Protein AF-A0A7V1HBX1-F1 (afdb_monomer_lite)

pLDDT: mean 78.56, std 17.35, range [40.66, 97.0]

Structure (mmCIF, N/CA/C/O backbone):
data_AF-A0A7V1HBX1-F1
#
_entry.id   AF-A0A7V1HBX1-F1
#
loop_
_atom_site.group_PDB
_atom_site.id
_atom_site.type_symbol
_atom_site.label_atom_id
_atom_site.label_alt_id
_atom_site.label_comp_id
_atom_site.label_asym_id
_atom_site.label_entity_id
_atom_site.label_seq_id
_atom_site.pdbx_PDB_ins_code
_atom_site.Cartn_x
_atom_site.Cartn_y
_atom_site.Cartn_z
_atom_site.occupancy
_atom_site.B_iso_or_equiv
_atom_site.auth_seq_id
_atom_site.auth_comp_id
_atom_site.auth_asym_id
_atom_site.auth_atom_id
_atom_site.pdbx_PDB_model_num
ATOM 1 N N . MET A 1 1 ? 36.255 31.667 6.616 1.00 40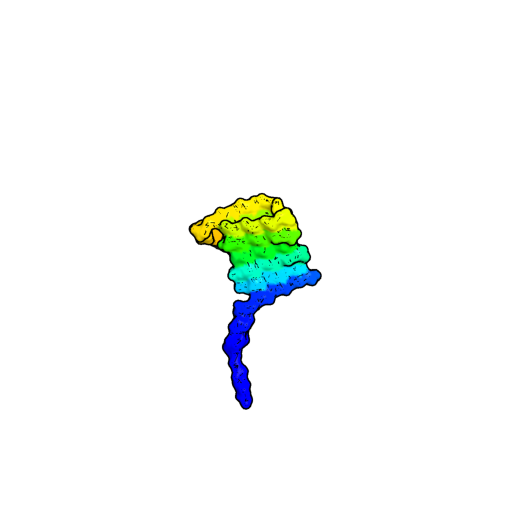.66 1 MET A N 1
ATOM 2 C CA . MET A 1 1 ? 35.398 30.549 7.068 1.00 40.66 1 MET A CA 1
ATOM 3 C C . MET A 1 1 ? 33.988 30.808 6.567 1.00 40.66 1 MET A C 1
ATOM 5 O O . MET A 1 1 ? 33.308 31.680 7.097 1.00 40.66 1 MET A O 1
ATOM 9 N N . THR A 1 2 ? 33.592 30.155 5.478 1.00 40.88 2 THR A N 1
ATOM 10 C CA . THR A 1 2 ? 32.290 30.366 4.832 1.00 40.88 2 THR A CA 1
ATOM 11 C C . THR A 1 2 ? 31.221 29.653 5.654 1.00 40.88 2 THR A C 1
ATOM 13 O O . THR A 1 2 ? 31.249 28.432 5.777 1.00 40.88 2 THR A O 1
ATOM 16 N N . LYS A 1 3 ? 30.316 30.417 6.275 1.00 48.19 3 LYS A N 1
ATOM 17 C CA . LYS A 1 3 ? 29.169 29.873 7.010 1.00 48.19 3 LYS A CA 1
ATOM 18 C C . LYS A 1 3 ? 28.247 29.176 6.005 1.00 48.19 3 LYS A C 1
ATOM 20 O O . LYS A 1 3 ? 27.642 29.836 5.165 1.00 48.19 3 LYS A O 1
ATOM 25 N N . LEU A 1 4 ? 28.194 27.848 6.068 1.00 54.59 4 LEU A N 1
ATOM 26 C CA . LEU A 1 4 ? 27.310 27.027 5.249 1.00 54.59 4 LEU A CA 1
ATOM 27 C C . LEU A 1 4 ? 25.857 27.262 5.701 1.00 54.59 4 LEU A C 1
ATOM 29 O O . LEU A 1 4 ? 25.525 27.117 6.878 1.00 54.59 4 LEU A O 1
ATOM 33 N N . ASN A 1 5 ? 25.003 27.683 4.769 1.00 48.84 5 ASN A N 1
ATOM 34 C CA . ASN A 1 5 ? 23.599 28.008 5.006 1.00 48.84 5 ASN A CA 1
ATOM 35 C C . ASN A 1 5 ? 22.786 26.748 5.348 1.00 48.84 5 ASN A C 1
ATOM 37 O O . ASN A 1 5 ? 22.343 26.024 4.459 1.00 48.84 5 ASN A O 1
ATOM 41 N N . ARG A 1 6 ? 22.511 26.540 6.641 1.00 58.38 6 ARG A N 1
ATOM 42 C CA . ARG A 1 6 ? 21.676 25.443 7.174 1.00 58.38 6 ARG A CA 1
ATOM 43 C C . ARG A 1 6 ? 20.256 25.387 6.572 1.00 58.38 6 ARG A C 1
ATOM 45 O O . ARG A 1 6 ? 19.693 24.311 6.456 1.00 58.38 6 ARG A O 1
ATOM 52 N N . ARG A 1 7 ? 19.724 26.515 6.075 1.00 55.31 7 ARG A N 1
ATOM 53 C CA . ARG A 1 7 ? 18.407 26.606 5.403 1.00 55.31 7 ARG A CA 1
ATOM 54 C C . ARG A 1 7 ? 18.317 25.893 4.046 1.00 55.31 7 ARG A C 1
ATOM 56 O O . ARG A 1 7 ? 17.210 25.643 3.580 1.00 55.31 7 ARG A O 1
ATOM 63 N N . MET A 1 8 ? 19.444 25.600 3.388 1.00 49.06 8 MET A N 1
ATOM 64 C CA . MET A 1 8 ? 19.424 24.855 2.121 1.00 49.06 8 MET A CA 1
ATOM 65 C C . MET A 1 8 ? 19.286 23.341 2.331 1.00 49.06 8 MET A C 1
ATOM 67 O O . MET A 1 8 ? 18.747 22.680 1.449 1.00 49.06 8 MET A O 1
ATOM 71 N N . LEU A 1 9 ? 19.681 22.805 3.495 1.00 53.91 9 LEU A N 1
ATOM 72 C CA . LEU A 1 9 ? 19.417 21.400 3.828 1.00 53.91 9 LEU A CA 1
ATOM 73 C C . LEU A 1 9 ? 17.927 21.153 4.129 1.00 53.91 9 LEU A C 1
ATOM 75 O O . LEU A 1 9 ? 17.376 20.186 3.614 1.00 53.91 9 LEU A O 1
ATOM 79 N N . ASP A 1 10 ? 17.248 22.069 4.832 1.00 51.59 10 ASP A N 1
ATOM 80 C CA . ASP A 1 10 ? 15.821 21.917 5.190 1.00 51.59 10 ASP A CA 1
ATOM 81 C C . ASP A 1 10 ? 14.880 21.825 3.974 1.00 51.59 10 ASP A C 1
ATOM 83 O O . ASP A 1 10 ? 13.863 21.136 4.012 1.00 51.59 10 ASP A O 1
ATOM 87 N N . LYS A 1 11 ? 15.193 22.517 2.868 1.00 45.25 11 LYS A N 1
ATOM 88 C CA . LYS A 1 11 ? 14.366 22.454 1.646 1.00 45.25 11 LYS A CA 1
ATOM 89 C C . LYS A 1 11 ? 14.636 21.217 0.795 1.00 45.25 11 LYS A C 1
ATOM 91 O O . LYS A 1 11 ? 13.714 20.756 0.136 1.00 45.25 11 LYS A O 1
ATOM 96 N N . ALA A 1 12 ? 15.856 20.684 0.818 1.00 49.06 12 ALA A N 1
ATOM 97 C CA . ALA A 1 12 ? 16.178 19.424 0.151 1.00 49.06 12 ALA A CA 1
ATOM 98 C C . ALA A 1 12 ? 15.605 18.211 0.911 1.00 49.06 12 ALA A C 1
ATOM 100 O O . ALA A 1 12 ? 15.308 17.191 0.300 1.00 49.06 12 ALA A O 1
ATOM 101 N N . GLN A 1 13 ? 15.395 18.339 2.227 1.00 50.59 13 GLN A N 1
ATOM 102 C CA . GLN A 1 13 ? 14.755 17.309 3.052 1.00 50.59 13 GLN A CA 1
ATOM 103 C C . GLN A 1 13 ? 13.229 17.228 2.875 1.00 50.59 13 GLN A C 1
ATOM 105 O O . GLN A 1 13 ? 12.664 16.176 3.141 1.00 50.59 13 GLN A O 1
ATOM 110 N N . LYS A 1 14 ? 12.564 18.285 2.379 1.00 49.69 14 LYS A N 1
ATOM 111 C CA . LYS A 1 14 ? 11.106 18.308 2.113 1.00 49.69 14 LYS A CA 1
ATOM 112 C C . LYS A 1 14 ? 10.663 17.592 0.831 1.00 49.69 14 LYS A C 1
ATOM 114 O O . LYS A 1 14 ? 9.478 17.557 0.529 1.00 49.69 14 LYS A O 1
ATOM 119 N N . THR A 1 15 ? 11.602 17.052 0.063 1.00 59.41 15 THR A N 1
ATOM 120 C CA . THR A 1 15 ? 11.328 16.214 -1.112 1.00 59.41 15 THR A CA 1
ATOM 121 C C . THR A 1 15 ? 12.049 14.882 -0.953 1.00 59.41 15 THR A C 1
ATOM 123 O O . THR A 1 15 ? 12.745 14.426 -1.861 1.00 59.41 15 THR A O 1
ATOM 126 N N . GLY A 1 16 ? 11.957 14.291 0.241 1.00 67.81 16 GLY A N 1
ATOM 127 C CA . GLY A 1 16 ? 12.408 12.926 0.464 1.00 67.81 16 GLY A CA 1
ATOM 128 C C . GLY A 1 16 ? 11.686 11.986 -0.497 1.00 67.81 16 GLY A C 1
ATOM 129 O O . GLY A 1 16 ? 10.485 12.102 -0.721 1.00 67.81 16 GLY A O 1
ATOM 130 N N . THR A 1 17 ? 12.438 11.092 -1.122 1.00 82.69 17 THR A N 1
ATOM 131 C CA . THR A 1 17 ? 11.882 9.942 -1.823 1.00 82.69 17 THR A CA 1
ATOM 132 C C . THR A 1 17 ? 12.383 8.722 -1.082 1.00 82.69 17 THR A C 1
ATOM 134 O O . THR A 1 17 ? 13.593 8.504 -1.009 1.00 82.69 17 THR A O 1
ATOM 137 N N . THR A 1 18 ? 11.464 7.963 -0.503 1.00 89.25 18 THR A N 1
ATOM 138 C CA . THR A 1 18 ? 11.781 6.701 0.156 1.00 89.25 18 THR A CA 1
ATOM 139 C C . THR A 1 18 ? 11.634 5.594 -0.873 1.00 89.25 18 THR A C 1
ATOM 141 O O . THR A 1 18 ? 10.648 5.553 -1.604 1.00 89.25 18 THR A O 1
ATOM 144 N N . ALA A 1 19 ? 12.619 4.707 -0.961 1.00 91.44 19 ALA A N 1
ATOM 145 C CA . ALA A 1 19 ? 12.582 3.575 -1.872 1.00 91.44 19 ALA A CA 1
ATOM 146 C C . ALA A 1 19 ? 12.924 2.289 -1.122 1.00 91.44 19 ALA A C 1
ATOM 148 O O . ALA A 1 19 ? 13.963 2.203 -0.469 1.00 91.44 19 ALA A O 1
ATOM 149 N N . ILE A 1 20 ? 12.051 1.296 -1.237 1.00 92.56 20 ILE A N 1
ATOM 150 C CA . ILE A 1 20 ? 12.245 -0.064 -0.747 1.00 92.56 20 ILE A CA 1
ATOM 151 C C . ILE A 1 20 ? 12.578 -0.911 -1.970 1.00 92.56 20 ILE A C 1
ATOM 153 O O . ILE A 1 20 ? 11.755 -1.056 -2.871 1.00 92.56 20 ILE A O 1
ATOM 157 N N . PHE A 1 21 ? 13.802 -1.427 -2.026 1.00 92.75 21 PHE A N 1
ATOM 158 C CA . PHE A 1 21 ? 14.286 -2.223 -3.152 1.00 92.75 21 PHE A CA 1
ATOM 159 C C . PHE A 1 21 ? 13.966 -3.711 -2.998 1.00 92.75 21 PHE A C 1
ATOM 161 O O . PHE A 1 21 ? 13.508 -4.169 -1.949 1.00 92.75 21 PHE A O 1
ATOM 168 N N . ASP A 1 22 ? 14.184 -4.460 -4.077 1.00 90.44 22 ASP A N 1
ATOM 169 C CA . ASP A 1 22 ? 14.022 -5.907 -4.085 1.00 90.44 22 ASP A CA 1
ATOM 170 C C . ASP A 1 22 ? 14.911 -6.587 -3.027 1.00 90.44 22 ASP A C 1
ATOM 172 O O . ASP A 1 22 ? 15.950 -6.072 -2.616 1.00 90.44 22 ASP A O 1
ATOM 176 N N . GLY A 1 23 ? 14.457 -7.739 -2.531 1.00 89.25 23 GLY A N 1
ATOM 177 C CA . GLY A 1 23 ? 15.115 -8.459 -1.435 1.00 89.25 23 GLY A CA 1
ATOM 178 C C . GLY A 1 23 ? 14.777 -7.942 -0.033 1.00 89.25 23 GLY A C 1
ATOM 179 O O . GLY A 1 23 ? 15.130 -8.596 0.946 1.00 89.25 23 GLY A O 1
ATOM 180 N N . ILE A 1 24 ? 14.053 -6.824 0.079 1.00 93.31 24 ILE A N 1
ATOM 181 C CA . ILE A 1 24 ? 13.548 -6.299 1.351 1.00 93.31 24 ILE A CA 1
ATOM 182 C C . ILE A 1 24 ? 12.086 -6.722 1.525 1.00 93.31 24 ILE A C 1
ATOM 184 O O . ILE A 1 24 ? 11.273 -6.574 0.610 1.00 93.31 24 ILE A O 1
ATOM 188 N N . SER A 1 25 ? 11.769 -7.250 2.707 1.00 92.25 25 SER A N 1
ATOM 189 C CA . SER A 1 25 ? 10.399 -7.529 3.147 1.00 92.25 25 SER A CA 1
ATOM 190 C C . SER A 1 25 ? 10.115 -6.705 4.395 1.00 92.25 25 SER A C 1
ATOM 192 O O . SER A 1 25 ? 10.916 -6.726 5.330 1.00 92.25 25 SER A O 1
ATOM 194 N N . VAL A 1 26 ? 9.021 -5.951 4.386 1.00 93.06 26 VAL A N 1
ATOM 195 C CA . VAL A 1 26 ? 8.617 -5.070 5.486 1.00 93.06 26 VAL A CA 1
ATOM 196 C C . VAL A 1 26 ? 7.204 -5.442 5.912 1.00 93.06 26 VAL A C 1
ATOM 198 O O . VAL A 1 26 ? 6.324 -5.583 5.069 1.00 93.06 26 VAL A O 1
ATOM 201 N N . THR A 1 27 ? 6.996 -5.577 7.216 1.00 95.12 27 THR A N 1
ATOM 202 C CA . THR A 1 27 ? 5.693 -5.875 7.813 1.00 95.12 27 THR A CA 1
ATOM 203 C C . THR A 1 27 ? 5.357 -4.811 8.852 1.00 95.12 27 THR A C 1
ATOM 205 O O . THR A 1 27 ? 6.209 -4.511 9.691 1.00 95.12 27 THR A O 1
ATOM 208 N N . GLY A 1 28 ? 4.150 -4.246 8.814 1.00 93.88 28 GLY A N 1
ATOM 209 C CA . GLY A 1 28 ? 3.681 -3.266 9.803 1.00 93.88 28 GLY A CA 1
ATOM 210 C C . GLY A 1 28 ? 2.965 -2.063 9.187 1.00 93.88 28 GLY A C 1
ATOM 211 O O . GLY A 1 28 ? 2.386 -2.164 8.109 1.00 93.88 28 GLY A O 1
ATOM 212 N N . ASN A 1 29 ? 3.003 -0.919 9.874 1.00 93.50 29 ASN A N 1
ATOM 213 C CA . ASN A 1 29 ? 2.393 0.327 9.405 1.00 93.50 29 ASN A CA 1
ATOM 214 C C . ASN A 1 29 ? 3.469 1.329 8.936 1.00 93.50 29 ASN A C 1
ATOM 216 O O . ASN A 1 29 ? 4.454 1.572 9.638 1.00 93.50 29 ASN A O 1
ATOM 220 N N . ILE A 1 30 ? 3.288 1.909 7.746 1.00 91.44 30 ILE A N 1
ATOM 221 C CA . ILE A 1 30 ? 4.112 3.004 7.222 1.00 91.44 30 ILE A CA 1
ATOM 222 C C . ILE A 1 30 ? 3.260 4.268 7.138 1.00 91.44 30 ILE A C 1
ATOM 224 O O . ILE A 1 30 ? 2.412 4.370 6.257 1.00 91.44 30 ILE A O 1
ATOM 228 N N . LYS A 1 31 ? 3.578 5.273 7.961 1.00 91.44 31 LYS A N 1
ATOM 229 C CA . LYS A 1 31 ? 3.012 6.627 7.852 1.00 91.44 31 LYS A CA 1
ATOM 230 C C . LYS A 1 31 ? 4.050 7.608 7.312 1.00 91.44 31 LYS A C 1
ATOM 232 O O . LYS A 1 31 ? 5.201 7.619 7.757 1.00 91.44 31 LYS A O 1
ATOM 237 N N . GLY A 1 32 ? 3.671 8.455 6.358 1.00 87.81 32 GLY A N 1
ATOM 238 C CA . GLY A 1 32 ? 4.601 9.428 5.788 1.00 87.81 32 GLY A CA 1
ATOM 239 C C . GLY A 1 32 ? 3.963 10.493 4.903 1.00 87.81 32 GLY A C 1
ATOM 240 O O . GLY A 1 32 ? 2.841 10.381 4.439 1.00 87.81 32 GLY A O 1
ATOM 241 N N . SER A 1 33 ? 4.719 11.554 4.637 1.00 88.12 33 SER A N 1
ATOM 242 C CA . SER A 1 33 ? 4.291 12.675 3.784 1.00 88.12 33 SER A CA 1
ATOM 243 C C . SER A 1 33 ? 5.113 12.816 2.503 1.00 88.12 33 SER A C 1
ATOM 245 O O . SER A 1 33 ? 5.122 13.857 1.850 1.00 88.12 33 SER A O 1
ATOM 247 N N . HIS A 1 34 ? 5.850 11.765 2.158 1.00 89.25 34 HIS A N 1
ATOM 248 C CA . HIS A 1 34 ? 6.839 11.751 1.090 1.00 89.25 34 HIS A CA 1
ATOM 249 C C . HIS A 1 34 ? 6.549 10.632 0.096 1.00 89.25 34 HIS A C 1
ATOM 251 O O . HIS A 1 34 ? 5.863 9.665 0.419 1.00 89.25 34 HIS A O 1
ATOM 257 N N . ASN A 1 35 ? 7.112 10.749 -1.106 1.00 91.56 35 ASN A N 1
ATOM 258 C CA . ASN A 1 35 ? 6.920 9.743 -2.144 1.00 91.56 35 ASN A CA 1
ATOM 259 C C . ASN A 1 35 ? 7.554 8.411 -1.725 1.00 91.56 35 ASN A C 1
ATOM 261 O O . ASN A 1 35 ? 8.716 8.390 -1.301 1.00 91.56 35 ASN A O 1
ATOM 265 N N . LEU A 1 36 ? 6.821 7.314 -1.913 1.00 93.38 36 LEU A N 1
ATOM 266 C CA . LEU A 1 36 ? 7.280 5.960 -1.623 1.00 93.38 36 LEU A CA 1
ATOM 267 C C . LEU A 1 36 ? 7.355 5.127 -2.904 1.00 93.38 36 LEU A C 1
ATOM 269 O O . LEU A 1 36 ? 6.386 5.013 -3.650 1.00 93.38 36 LEU A O 1
ATOM 273 N N . TYR A 1 37 ? 8.515 4.524 -3.137 1.00 94.38 37 TYR A N 1
ATOM 274 C CA . TYR A 1 37 ? 8.777 3.591 -4.226 1.00 94.38 37 TYR A CA 1
ATOM 275 C C . TYR A 1 37 ? 8.942 2.193 -3.632 1.00 94.38 37 TYR A C 1
ATOM 277 O O . TYR A 1 37 ? 9.885 1.950 -2.883 1.00 94.38 37 TYR A O 1
ATOM 285 N N . LEU A 1 38 ? 8.045 1.271 -3.962 1.00 95.31 38 LEU A N 1
ATOM 286 C CA . LEU A 1 38 ? 8.041 -0.093 -3.446 1.00 95.31 38 LEU A CA 1
ATOM 287 C C . LEU A 1 38 ? 8.383 -1.090 -4.560 1.00 95.31 38 LEU A C 1
ATOM 289 O O . LEU A 1 38 ? 7.564 -1.370 -5.430 1.00 95.31 38 LEU A O 1
ATOM 293 N N . ASN A 1 39 ? 9.584 -1.661 -4.494 1.00 93.00 39 ASN A N 1
ATOM 294 C CA . ASN A 1 39 ? 10.088 -2.724 -5.373 1.00 93.00 39 ASN A CA 1
ATOM 295 C C . ASN A 1 39 ? 10.361 -4.044 -4.615 1.00 93.00 39 ASN A C 1
ATOM 297 O O . ASN A 1 39 ? 10.940 -4.964 -5.195 1.00 93.00 39 ASN A O 1
ATOM 301 N N . GLY A 1 40 ? 9.963 -4.132 -3.341 1.00 92.94 40 GLY A N 1
ATOM 302 C CA . GLY A 1 40 ? 10.104 -5.303 -2.466 1.00 92.94 40 GLY A CA 1
ATOM 303 C C . GLY A 1 40 ? 8.756 -5.890 -2.037 1.00 92.94 40 GLY A C 1
ATOM 304 O O . GLY A 1 40 ? 7.750 -5.702 -2.719 1.00 92.94 40 GLY A O 1
ATOM 305 N N . GLN A 1 41 ? 8.730 -6.600 -0.909 1.00 95.06 41 GLN A N 1
ATOM 306 C CA . GLN A 1 41 ? 7.494 -7.129 -0.321 1.00 95.06 41 GLN A CA 1
ATOM 307 C C . GLN A 1 41 ? 7.057 -6.250 0.851 1.00 95.06 41 GLN A C 1
ATOM 309 O O . GLN A 1 41 ? 7.870 -5.911 1.711 1.00 95.06 41 GLN A O 1
ATOM 314 N N . PHE A 1 42 ? 5.782 -5.885 0.881 1.00 95.88 42 PHE A N 1
ATOM 315 C CA . PHE A 1 42 ? 5.174 -5.152 1.981 1.00 95.88 42 PHE A CA 1
ATOM 316 C C . PHE A 1 42 ? 3.868 -5.817 2.406 1.00 95.88 42 PHE A C 1
ATOM 318 O O . PHE A 1 42 ? 3.034 -6.130 1.554 1.00 95.88 42 PHE A O 1
ATOM 325 N N . GLU A 1 43 ? 3.685 -5.983 3.712 1.00 96.38 43 GLU A N 1
ATOM 326 C CA . GLU A 1 43 ? 2.449 -6.484 4.306 1.00 96.38 43 GLU A CA 1
ATOM 327 C C . GLU A 1 43 ? 2.021 -5.601 5.486 1.00 96.38 43 GLU A C 1
ATOM 329 O O . GLU A 1 43 ? 2.788 -5.402 6.430 1.00 96.38 43 GLU A O 1
ATOM 334 N N . GLY A 1 44 ? 0.807 -5.054 5.424 1.00 95.31 44 GLY A N 1
ATOM 335 C CA . GLY A 1 44 ? 0.243 -4.190 6.463 1.00 95.31 44 GLY A CA 1
ATOM 336 C C . GLY A 1 44 ? -0.428 -2.939 5.900 1.00 95.31 44 GLY A C 1
ATOM 337 O O . GLY A 1 44 ? -1.058 -2.993 4.843 1.00 95.31 44 GLY A O 1
ATOM 338 N N . THR A 1 45 ? -0.288 -1.810 6.596 1.00 95.12 45 THR A N 1
ATOM 339 C CA . THR A 1 45 ? -0.999 -0.561 6.269 1.00 95.12 45 THR A CA 1
ATOM 340 C C . THR A 1 45 ? -0.031 0.531 5.823 1.00 95.12 45 THR A C 1
ATOM 342 O O . THR A 1 45 ? 1.014 0.737 6.441 1.00 95.12 45 THR A O 1
ATOM 345 N N . ILE A 1 46 ? -0.355 1.233 4.737 1.00 94.69 46 ILE A N 1
ATOM 346 C CA . ILE A 1 46 ? 0.418 2.376 4.237 1.00 94.69 46 ILE A CA 1
ATOM 347 C C . ILE A 1 46 ? -0.468 3.615 4.240 1.00 94.69 46 ILE A C 1
ATOM 349 O O . ILE A 1 46 ? -1.422 3.660 3.473 1.00 94.69 46 ILE A O 1
ATOM 353 N N . ASP A 1 47 ? -0.084 4.636 5.003 1.00 94.50 47 ASP A N 1
ATOM 354 C CA . ASP A 1 47 ? -0.728 5.949 5.032 1.00 94.50 47 ASP A CA 1
ATOM 355 C C . ASP A 1 47 ? 0.239 7.022 4.526 1.00 94.50 47 ASP A C 1
ATOM 357 O O . ASP A 1 47 ? 1.197 7.420 5.200 1.00 94.50 47 ASP A O 1
ATOM 361 N N . LEU A 1 48 ? 0.000 7.501 3.308 1.00 92.19 48 LEU A N 1
ATOM 362 C CA . LEU A 1 48 ? 0.832 8.506 2.662 1.00 92.19 48 LEU A CA 1
ATOM 363 C C . LEU A 1 48 ? 0.018 9.721 2.229 1.00 92.19 48 LEU A C 1
ATOM 365 O O . LEU A 1 48 ? -0.952 9.613 1.494 1.00 92.19 48 LEU A O 1
ATOM 369 N N . THR A 1 49 ? 0.484 10.922 2.549 1.00 90.56 49 THR A N 1
ATOM 370 C CA . THR A 1 49 ? -0.095 12.159 1.982 1.00 90.56 49 THR A CA 1
ATOM 371 C C . THR A 1 49 ? 0.568 12.540 0.649 1.00 90.56 49 THR A C 1
ATOM 373 O O . THR A 1 49 ? 0.741 13.718 0.353 1.00 90.56 49 THR A O 1
ATOM 376 N N . ALA A 1 50 ? 1.091 11.558 -0.089 1.00 91.25 50 ALA A N 1
ATOM 377 C CA . ALA A 1 50 ? 1.920 11.754 -1.278 1.00 91.25 50 ALA A CA 1
ATOM 378 C C . ALA A 1 50 ? 1.748 10.585 -2.269 1.00 91.25 50 ALA A C 1
ATOM 380 O O . ALA A 1 50 ? 0.798 9.807 -2.170 1.00 91.25 50 ALA A O 1
ATOM 381 N N . LEU A 1 51 ? 2.657 10.465 -3.244 1.00 92.75 51 LEU A N 1
ATOM 382 C CA . LEU A 1 51 ? 2.635 9.413 -4.262 1.00 92.75 51 LEU A CA 1
ATOM 383 C C . LEU A 1 51 ? 3.175 8.076 -3.729 1.00 92.75 51 LEU A C 1
ATOM 385 O O . LEU A 1 51 ? 4.310 8.009 -3.248 1.00 92.75 51 LEU A O 1
ATOM 389 N N . LEU A 1 52 ? 2.425 6.999 -3.959 1.00 94.81 52 LEU A N 1
ATOM 390 C CA . LEU A 1 52 ? 2.898 5.621 -3.861 1.00 94.81 52 LEU A CA 1
ATOM 391 C C . LEU A 1 52 ? 3.101 5.024 -5.259 1.00 94.81 52 LEU A C 1
ATOM 393 O O . LEU A 1 52 ? 2.167 4.966 -6.057 1.00 94.81 52 LEU A O 1
ATOM 397 N N . LEU A 1 53 ? 4.307 4.531 -5.542 1.00 95.00 53 LEU A N 1
ATOM 398 C CA . LEU A 1 53 ? 4.610 3.732 -6.729 1.00 95.00 53 LEU A CA 1
ATOM 399 C C . LEU A 1 53 ? 4.966 2.306 -6.311 1.00 95.00 53 LEU A C 1
ATOM 401 O O . LEU A 1 53 ? 6.018 2.082 -5.714 1.00 95.00 53 LEU A O 1
ATOM 405 N N . VAL A 1 54 ? 4.141 1.337 -6.692 1.00 95.94 54 VAL A N 1
ATOM 406 C CA . VAL A 1 54 ? 4.480 -0.088 -6.604 1.00 95.94 54 VAL A CA 1
ATOM 407 C C . VAL A 1 54 ? 5.117 -0.489 -7.926 1.00 95.94 54 VAL A C 1
ATOM 409 O O . VAL A 1 54 ? 4.427 -0.592 -8.938 1.00 95.94 54 VAL A O 1
ATOM 412 N N . GLY A 1 55 ? 6.435 -0.672 -7.947 1.00 94.62 55 GLY A N 1
ATOM 413 C CA . GLY A 1 55 ? 7.144 -1.065 -9.160 1.00 94.62 55 GLY A CA 1
ATOM 414 C C . GLY A 1 55 ? 6.923 -2.535 -9.517 1.00 94.62 55 GLY A C 1
ATOM 415 O O . GLY A 1 55 ? 6.299 -3.294 -8.784 1.00 94.62 55 GLY A O 1
ATOM 416 N N . LYS A 1 56 ? 7.476 -2.966 -10.651 1.00 93.25 56 LYS A N 1
ATOM 417 C CA . LYS A 1 56 ? 7.211 -4.289 -11.259 1.00 93.25 56 LYS A CA 1
ATOM 418 C C . LYS A 1 56 ? 7.528 -5.501 -10.379 1.00 93.25 56 LYS A C 1
ATOM 420 O O . LYS A 1 56 ? 6.911 -6.550 -10.536 1.00 93.25 56 LYS A O 1
ATOM 425 N N . THR A 1 57 ? 8.520 -5.386 -9.501 1.00 93.56 57 THR A N 1
ATOM 426 C CA . THR A 1 57 ? 8.899 -6.437 -8.539 1.00 93.56 57 THR A CA 1
ATOM 427 C C . THR A 1 57 ? 8.220 -6.263 -7.182 1.00 93.56 57 THR A C 1
ATOM 429 O O . THR A 1 57 ? 8.366 -7.125 -6.318 1.00 93.56 57 THR A O 1
ATOM 432 N N . GLY A 1 58 ? 7.494 -5.157 -7.001 1.00 94.50 58 GLY A N 1
ATOM 433 C CA . GLY A 1 58 ? 6.781 -4.817 -5.785 1.00 94.50 58 GLY A CA 1
ATOM 434 C C . GLY A 1 58 ? 5.586 -5.735 -5.563 1.00 94.50 58 GLY A C 1
ATOM 435 O O . GLY A 1 58 ? 4.798 -5.980 -6.481 1.00 94.50 58 GLY A O 1
ATOM 436 N N . LYS A 1 59 ? 5.461 -6.226 -4.332 1.00 95.31 59 LYS A N 1
ATOM 437 C CA . LYS A 1 59 ? 4.295 -6.953 -3.839 1.00 95.31 59 LYS A CA 1
ATOM 438 C C . LYS A 1 59 ? 3.774 -6.253 -2.602 1.00 95.31 59 LYS A C 1
ATOM 440 O O . LYS A 1 59 ? 4.518 -6.106 -1.636 1.00 95.31 59 LYS A O 1
ATOM 445 N N . LEU A 1 60 ? 2.517 -5.845 -2.636 1.00 95.81 60 LEU A N 1
ATOM 446 C CA . LEU A 1 60 ? 1.856 -5.175 -1.527 1.00 95.81 60 LEU A CA 1
ATOM 447 C C . LEU A 1 60 ? 0.625 -5.980 -1.123 1.00 95.81 60 LEU A C 1
ATOM 449 O O . LEU A 1 60 ? -0.220 -6.266 -1.970 1.00 95.81 60 LEU A O 1
ATOM 453 N N . LYS A 1 61 ? 0.521 -6.318 0.161 1.00 96.75 61 LYS A N 1
ATOM 454 C CA . LYS A 1 61 ? -0.671 -6.914 0.770 1.00 96.75 61 LYS A CA 1
ATOM 455 C C . LYS A 1 61 ? -1.172 -6.030 1.913 1.00 96.75 61 LYS A C 1
ATOM 457 O O . LYS A 1 61 ? -0.409 -5.766 2.837 1.00 96.75 61 LYS A O 1
ATOM 462 N N . GLY A 1 62 ? -2.426 -5.587 1.861 1.00 95.31 62 GLY A N 1
ATOM 463 C CA . GLY A 1 62 ? -3.074 -4.852 2.956 1.00 95.31 62 GLY A CA 1
ATOM 464 C C . GLY A 1 62 ? -3.780 -3.559 2.536 1.00 95.31 62 GLY A C 1
ATOM 465 O O . GLY A 1 62 ? -4.284 -3.462 1.416 1.00 95.31 62 GLY A O 1
ATOM 466 N N . LYS A 1 63 ? -3.874 -2.588 3.455 1.00 95.69 63 LYS A N 1
ATOM 467 C CA . LYS A 1 63 ? -4.617 -1.326 3.268 1.00 95.69 63 LYS A CA 1
ATOM 468 C C . LYS A 1 63 ? -3.665 -0.211 2.839 1.00 95.69 63 LYS A C 1
ATOM 470 O O . LYS A 1 63 ? -2.604 -0.018 3.426 1.00 95.69 63 LYS A O 1
ATOM 475 N N . VAL A 1 64 ? -4.034 0.525 1.799 1.00 95.50 64 VAL A N 1
ATOM 476 C CA . VAL A 1 64 ? -3.225 1.616 1.247 1.00 95.50 64 VAL A CA 1
ATOM 477 C C . VAL A 1 64 ? -4.065 2.873 1.174 1.00 95.50 64 VAL A C 1
ATOM 479 O O . VAL A 1 64 ? -5.056 2.891 0.453 1.00 95.50 64 VAL A O 1
ATOM 482 N N . LYS A 1 65 ? -3.621 3.936 1.834 1.00 94.88 65 LYS A N 1
ATOM 483 C CA . LYS A 1 65 ? -4.149 5.290 1.718 1.00 94.88 65 LYS A CA 1
ATOM 484 C C . LYS A 1 65 ? -3.065 6.193 1.136 1.00 94.88 65 LYS A C 1
ATOM 486 O O . LYS A 1 65 ? -1.972 6.301 1.691 1.00 94.88 65 LYS A O 1
ATOM 491 N N . ALA A 1 66 ? -3.325 6.798 -0.021 1.00 94.38 66 ALA A N 1
ATOM 492 C CA . ALA A 1 66 ? -2.364 7.689 -0.673 1.00 94.38 66 ALA A CA 1
ATOM 493 C C . ALA A 1 66 ? -3.032 8.837 -1.441 1.00 94.38 66 ALA A C 1
ATOM 495 O O . ALA A 1 66 ? -4.208 8.769 -1.791 1.00 94.38 66 ALA A O 1
ATOM 496 N N . GLU A 1 67 ? -2.282 9.887 -1.785 1.00 91.62 67 GLU A N 1
ATOM 497 C CA . GLU A 1 67 ? -2.815 10.934 -2.670 1.00 91.62 67 GLU A CA 1
ATOM 498 C C . GLU A 1 67 ? -2.952 10.418 -4.108 1.00 91.62 67 GLU A C 1
ATOM 500 O O . GLU A 1 67 ? -3.999 10.539 -4.754 1.00 91.62 67 GLU A O 1
ATOM 505 N N . TYR A 1 68 ? -1.886 9.759 -4.561 1.00 93.81 68 TYR A N 1
ATOM 506 C CA . TYR A 1 68 ? -1.766 9.131 -5.866 1.00 93.81 68 TYR A CA 1
ATOM 507 C C . TYR A 1 68 ? -1.195 7.729 -5.708 1.00 93.81 68 TYR A C 1
ATOM 509 O O . TYR A 1 68 ? -0.200 7.540 -5.007 1.00 93.81 68 TYR A O 1
ATOM 517 N N . VAL A 1 69 ? -1.769 6.760 -6.417 1.00 95.56 69 VAL A N 1
ATOM 518 C CA . VAL A 1 69 ? -1.271 5.379 -6.427 1.00 95.56 69 VAL A CA 1
ATOM 519 C C . VAL A 1 69 ? -0.971 4.961 -7.855 1.00 95.56 69 VAL A C 1
ATOM 521 O O . VAL A 1 69 ? -1.840 5.028 -8.721 1.00 95.56 69 VAL A O 1
ATOM 524 N N . ILE A 1 70 ? 0.252 4.505 -8.107 1.00 95.62 70 ILE A N 1
ATOM 525 C CA . ILE A 1 70 ? 0.656 3.916 -9.382 1.00 95.62 70 ILE A CA 1
ATOM 526 C C . ILE A 1 70 ? 1.068 2.467 -9.133 1.00 95.62 70 ILE A C 1
ATOM 528 O O . ILE A 1 70 ? 1.946 2.193 -8.315 1.00 95.62 70 ILE A O 1
ATOM 532 N N . ILE A 1 71 ? 0.455 1.543 -9.866 1.00 96.44 71 ILE A N 1
ATOM 533 C CA . ILE A 1 71 ? 0.655 0.104 -9.712 1.00 96.44 71 ILE A CA 1
ATOM 534 C C . ILE A 1 71 ? 1.248 -0.461 -11.004 1.00 96.44 71 ILE A C 1
ATOM 536 O O . ILE A 1 71 ? 0.579 -0.530 -12.032 1.00 96.44 71 ILE A O 1
ATOM 540 N N . GLU A 1 72 ? 2.508 -0.883 -10.941 1.00 95.44 72 GLU A N 1
ATOM 541 C CA . GLU A 1 72 ? 3.217 -1.634 -11.990 1.00 95.44 72 GLU A CA 1
ATOM 542 C C . GLU A 1 72 ? 3.504 -3.091 -11.568 1.00 95.44 72 GLU A C 1
ATOM 544 O O . GLU A 1 72 ? 3.873 -3.908 -12.410 1.00 95.44 72 GLU A O 1
ATOM 549 N N . GLY A 1 73 ? 3.362 -3.409 -10.275 1.00 94.62 73 GLY A N 1
ATOM 550 C CA . GLY A 1 73 ? 3.594 -4.730 -9.674 1.00 94.62 73 GLY A CA 1
ATOM 551 C C . GLY A 1 73 ? 2.313 -5.453 -9.255 1.00 94.62 73 GLY A C 1
ATOM 552 O O . GLY A 1 73 ? 1.299 -5.389 -9.944 1.00 94.62 73 GLY A O 1
ATOM 553 N N . GLU A 1 74 ? 2.360 -6.158 -8.125 1.00 95.75 74 GLU A N 1
ATOM 554 C CA . GLU A 1 74 ? 1.239 -6.929 -7.571 1.00 95.75 74 GLU A CA 1
ATOM 555 C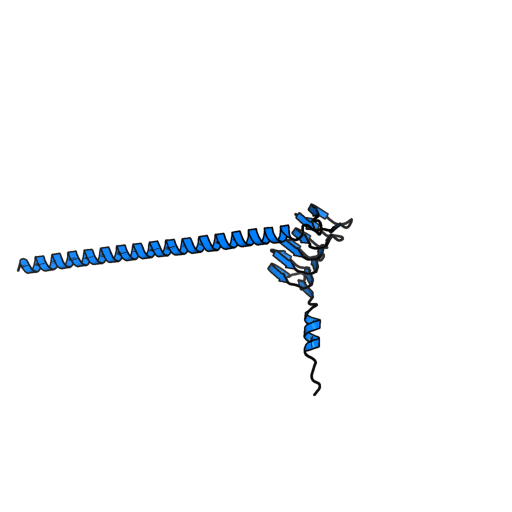 C . GLU A 1 74 ? 0.721 -6.278 -6.281 1.00 95.75 74 GLU A C 1
ATOM 557 O O . GLU A 1 74 ? 1.490 -6.038 -5.350 1.00 95.75 74 GLU A O 1
ATOM 562 N N . VAL A 1 75 ? -0.577 -5.985 -6.227 1.00 96.75 75 VAL A N 1
ATOM 563 C CA . VAL A 1 75 ? -1.237 -5.364 -5.071 1.00 96.75 75 VAL A CA 1
ATOM 564 C C . VAL A 1 75 ? -2.504 -6.142 -4.730 1.00 96.75 75 VAL A C 1
ATOM 566 O O . VAL A 1 75 ? -3.340 -6.384 -5.601 1.00 96.75 75 VAL A O 1
ATOM 569 N N . GLU A 1 76 ? -2.647 -6.515 -3.464 1.00 97.00 76 GLU A N 1
ATOM 570 C CA . GLU A 1 76 ? -3.798 -7.236 -2.925 1.00 97.00 76 GLU A CA 1
ATOM 571 C C . GLU A 1 76 ? -4.317 -6.533 -1.661 1.00 97.00 76 GLU A C 1
ATOM 573 O O . GLU A 1 76 ? -3.588 -6.414 -0.678 1.00 97.00 76 GLU A O 1
ATOM 578 N N . GLY A 1 77 ? -5.565 -6.060 -1.681 1.00 95.12 77 GLY A N 1
ATOM 579 C CA . GLY A 1 77 ? -6.213 -5.403 -0.540 1.00 95.12 77 GLY A CA 1
ATOM 580 C C . GLY A 1 77 ? -6.994 -4.137 -0.906 1.00 95.12 77 GLY A C 1
ATOM 581 O O . GLY A 1 77 ? -7.368 -3.942 -2.065 1.00 95.12 77 GLY A O 1
ATOM 582 N N . LYS A 1 78 ? -7.270 -3.285 0.088 1.00 95.31 78 LYS A N 1
ATOM 583 C CA . LYS A 1 78 ? -8.063 -2.050 -0.067 1.00 95.31 78 LYS A CA 1
ATOM 584 C C . LYS A 1 78 ? -7.147 -0.878 -0.428 1.00 95.31 78 LYS A C 1
ATOM 586 O O . LYS A 1 78 ? -6.177 -0.617 0.280 1.00 95.31 78 LYS A O 1
ATOM 591 N N . VAL A 1 79 ? -7.449 -0.167 -1.513 1.00 95.19 79 VAL A N 1
ATOM 592 C CA . VAL A 1 79 ? -6.696 1.015 -1.961 1.00 95.19 79 VAL A CA 1
ATOM 593 C C . VAL A 1 79 ? -7.608 2.231 -1.961 1.00 95.19 79 VAL A C 1
ATOM 595 O O . VAL A 1 79 ? -8.540 2.312 -2.752 1.00 95.19 79 VAL A O 1
ATOM 598 N N . ILE A 1 80 ? -7.290 3.197 -1.113 1.00 94.44 80 ILE A N 1
ATOM 599 C CA . ILE A 1 80 ? -7.969 4.479 -0.978 1.00 94.44 80 ILE A CA 1
ATOM 600 C C . ILE A 1 80 ? -7.035 5.545 -1.553 1.00 94.44 80 ILE A C 1
ATOM 602 O O . ILE A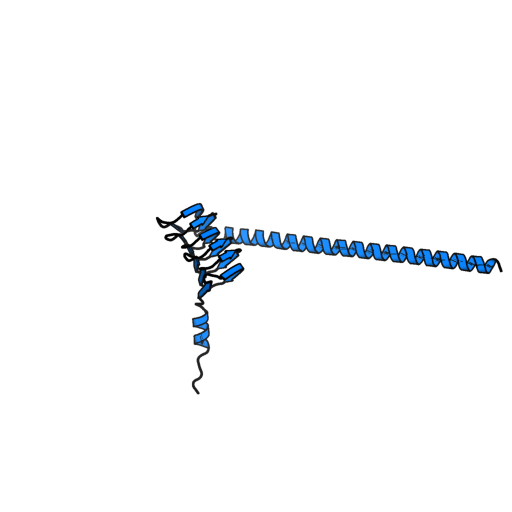 1 80 ? -5.953 5.801 -1.020 1.00 94.44 80 ILE A O 1
ATOM 606 N N . ALA A 1 81 ? -7.423 6.152 -2.673 1.00 93.31 81 ALA A N 1
ATOM 607 C CA . ALA A 1 81 ? -6.654 7.224 -3.292 1.00 93.31 81 ALA A CA 1
ATOM 608 C C . ALA A 1 81 ? -7.439 8.531 -3.318 1.00 93.31 81 ALA A C 1
ATOM 610 O O . ALA A 1 81 ? -8.548 8.600 -3.845 1.00 93.31 81 ALA A O 1
ATOM 611 N N . HIS A 1 82 ? -6.826 9.601 -2.819 1.00 90.12 82 HIS A N 1
ATOM 612 C CA . HIS A 1 82 ? -7.496 10.895 -2.707 1.00 90.12 82 HIS A CA 1
ATOM 613 C C . HIS A 1 82 ? -7.703 11.591 -4.054 1.00 90.12 82 HIS A C 1
ATOM 615 O O . HIS A 1 82 ? -8.634 12.390 -4.175 1.00 90.12 82 HIS A O 1
ATOM 621 N N . GLU A 1 83 ? -6.839 11.373 -5.045 1.00 89.50 83 GLU A N 1
ATOM 622 C CA . GLU A 1 83 ? -6.999 11.981 -6.370 1.00 89.50 83 GLU A CA 1
ATOM 623 C C . GLU A 1 83 ? -7.113 10.939 -7.477 1.00 89.50 83 GLU A C 1
ATOM 625 O O . GLU A 1 83 ? -8.088 10.961 -8.236 1.00 89.50 83 GLU A O 1
ATOM 630 N N . LYS A 1 84 ? -6.130 10.038 -7.597 1.00 91.94 84 LYS A N 1
ATOM 631 C CA . LYS A 1 84 ? -6.061 9.135 -8.750 1.00 91.94 84 LYS A CA 1
ATOM 632 C C . LYS A 1 84 ? -5.337 7.822 -8.467 1.00 91.94 84 LYS A C 1
ATOM 634 O O . LYS A 1 84 ? -4.270 7.813 -7.853 1.00 91.94 84 LYS A O 1
ATOM 639 N N . VAL A 1 85 ? -5.859 6.739 -9.042 1.00 95.50 85 VAL A N 1
ATOM 640 C CA . VAL A 1 85 ? -5.163 5.451 -9.177 1.00 95.50 85 VAL A CA 1
ATOM 641 C C . VAL A 1 85 ? -4.810 5.189 -10.639 1.00 95.50 85 VAL A C 1
ATOM 643 O O . VAL A 1 85 ? -5.645 5.331 -11.532 1.00 95.50 85 VAL A O 1
ATOM 646 N N . GLU A 1 86 ? -3.570 4.785 -10.896 1.00 94.94 86 GLU A N 1
ATOM 647 C CA . GLU A 1 86 ? -3.091 4.342 -12.204 1.00 94.94 86 GLU A CA 1
ATOM 648 C C . GLU A 1 86 ? -2.587 2.901 -12.127 1.00 94.94 86 GLU A C 1
ATOM 650 O O . GLU A 1 86 ? -1.527 2.626 -11.567 1.00 94.94 86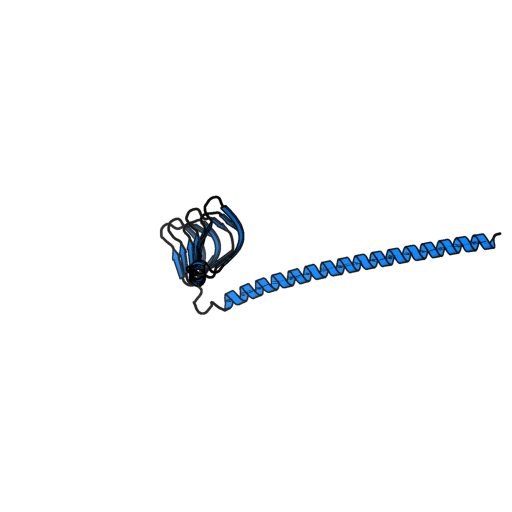 GLU A O 1
ATOM 655 N N . LEU A 1 87 ? -3.310 1.980 -12.755 1.00 95.56 87 LEU A N 1
ATOM 656 C CA . LEU A 1 87 ? -2.835 0.629 -13.013 1.00 95.56 87 LEU A CA 1
ATOM 657 C C . LEU A 1 87 ? -2.121 0.609 -14.373 1.00 95.56 87 LEU A C 1
ATOM 659 O O . LEU A 1 87 ? -2.733 0.797 -15.431 1.00 95.56 87 LEU A O 1
ATOM 663 N N . ARG A 1 88 ? -0.800 0.439 -14.336 1.00 95.00 88 ARG A N 1
ATOM 664 C CA . ARG A 1 88 ? 0.099 0.464 -15.497 1.00 95.00 88 ARG A CA 1
ATOM 665 C C . ARG A 1 88 ? 0.360 -0.936 -16.054 1.00 95.00 88 ARG A C 1
ATOM 667 O O . ARG A 1 88 ? -0.077 -1.943 -15.502 1.00 95.00 88 ARG A O 1
ATOM 674 N N . ASP A 1 89 ? 1.073 -0.992 -17.176 1.00 92.81 89 ASP A N 1
ATOM 675 C CA . ASP A 1 89 ? 1.388 -2.235 -17.884 1.00 92.81 89 ASP A CA 1
ATOM 676 C C . ASP A 1 89 ? 2.065 -3.279 -16.989 1.00 92.81 89 ASP A C 1
ATOM 678 O O . ASP A 1 89 ? 3.120 -3.033 -16.401 1.00 92.81 89 ASP A O 1
ATOM 682 N N . GLY A 1 90 ? 1.487 -4.482 -16.951 1.00 89.19 90 GLY A N 1
ATOM 683 C CA . GLY A 1 90 ? 1.966 -5.593 -16.128 1.00 89.19 90 GLY A CA 1
ATOM 684 C C . GLY A 1 90 ? 1.493 -5.556 -14.674 1.00 89.19 90 GLY A C 1
ATOM 685 O O . GLY A 1 90 ? 1.735 -6.527 -13.955 1.00 89.19 90 GLY A O 1
ATOM 686 N N . GLY A 1 91 ? 0.788 -4.496 -14.266 1.00 93.75 91 GLY A N 1
ATOM 687 C CA . GLY A 1 91 ? 0.196 -4.379 -12.942 1.00 93.75 91 GLY A CA 1
ATOM 688 C C . GLY A 1 91 ? -0.908 -5.412 -12.717 1.00 93.75 91 GLY A C 1
ATOM 689 O O . GLY A 1 91 ? -1.737 -5.661 -13.598 1.00 93.75 91 GLY A O 1
ATOM 690 N N . LYS A 1 92 ? -0.920 -6.013 -11.529 1.00 95.50 92 LYS A N 1
ATOM 691 C CA . LYS A 1 92 ? -1.949 -6.943 -11.061 1.00 95.50 92 LYS A CA 1
ATOM 692 C C . LYS A 1 92 ? -2.556 -6.400 -9.784 1.00 95.50 92 LYS A C 1
ATOM 694 O O . LYS A 1 92 ? -1.845 -6.200 -8.803 1.00 95.50 92 LYS A O 1
ATOM 699 N N . TYR A 1 93 ? -3.861 -6.206 -9.797 1.00 96.25 93 TYR A N 1
ATOM 700 C CA . TYR A 1 93 ? -4.602 -5.713 -8.656 1.00 96.25 93 TYR A CA 1
ATOM 701 C C . TYR A 1 93 ? -5.718 -6.679 -8.265 1.00 96.25 93 TYR A C 1
ATOM 703 O O . TYR A 1 93 ? -6.453 -7.155 -9.137 1.00 96.25 93 TYR A O 1
ATOM 711 N N . LYS A 1 94 ? -5.848 -6.931 -6.959 1.00 96.75 94 LYS A N 1
ATOM 712 C CA . LYS A 1 94 ? -6.937 -7.698 -6.354 1.00 96.75 94 LYS A CA 1
ATOM 713 C C . LYS A 1 94 ? -7.506 -6.995 -5.125 1.00 96.75 94 LYS A C 1
ATOM 715 O O . LYS A 1 94 ? -6.748 -6.709 -4.207 1.00 96.75 94 LYS A O 1
ATOM 720 N N . GLY A 1 95 ? -8.817 -6.771 -5.073 1.00 95.44 95 GLY A N 1
ATOM 721 C CA . GLY A 1 95 ? -9.474 -6.191 -3.892 1.00 95.44 95 GLY A CA 1
ATOM 722 C C . GLY A 1 95 ? -10.436 -5.051 -4.210 1.00 95.44 95 GLY A C 1
ATOM 723 O O . GLY A 1 95 ? -11.219 -5.140 -5.153 1.00 95.44 95 GLY A O 1
ATOM 724 N N . GLU A 1 96 ? -10.402 -3.991 -3.410 1.00 95.19 96 GLU A N 1
ATOM 725 C CA . GLU A 1 96 ? -11.315 -2.852 -3.522 1.00 95.19 96 GLU A CA 1
ATOM 726 C C . GLU A 1 96 ? -10.587 -1.507 -3.671 1.00 95.19 96 GLU A C 1
ATOM 728 O O . GLU A 1 96 ? -9.756 -1.147 -2.834 1.00 95.19 96 GLU A O 1
ATOM 733 N N . ILE A 1 97 ? -10.920 -0.746 -4.721 1.00 94.56 97 ILE A N 1
ATOM 734 C CA . ILE A 1 97 ? -10.377 0.598 -4.969 1.00 94.56 97 ILE A CA 1
ATOM 735 C C . ILE A 1 97 ? -11.439 1.655 -4.695 1.00 94.56 97 ILE A C 1
ATOM 737 O O . ILE A 1 97 ? -12.491 1.642 -5.330 1.00 94.56 97 ILE A O 1
ATOM 741 N N . LEU A 1 98 ? -11.106 2.626 -3.850 1.00 94.06 98 LEU A N 1
ATOM 742 C CA . LEU A 1 98 ? -11.878 3.836 -3.607 1.00 94.06 98 LEU A CA 1
ATOM 743 C C . LEU A 1 98 ? -11.070 5.030 -4.117 1.00 94.06 98 LEU A C 1
ATOM 745 O O . LEU A 1 98 ? -10.018 5.359 -3.568 1.00 94.06 98 LEU A O 1
ATOM 749 N N . ALA A 1 99 ? -11.502 5.647 -5.218 1.00 93.31 99 ALA A N 1
ATOM 750 C CA . ALA A 1 99 ? -10.786 6.787 -5.792 1.00 93.31 99 ALA A CA 1
ATOM 751 C C . ALA A 1 99 ? -11.661 7.632 -6.729 1.00 93.31 99 ALA A C 1
ATOM 753 O O . ALA A 1 99 ? -12.448 7.068 -7.488 1.00 93.31 99 ALA A O 1
ATOM 754 N N . PRO A 1 100 ? -11.466 8.962 -6.809 1.00 91.62 100 PRO A N 1
ATOM 755 C CA . PRO A 1 100 ? -12.211 9.802 -7.752 1.00 91.62 100 PRO A CA 1
ATOM 756 C C . PRO A 1 100 ? -11.915 9.519 -9.228 1.00 91.62 100 PRO A C 1
ATOM 758 O O . PRO A 1 100 ? -12.735 9.797 -10.103 1.00 91.62 100 PRO A O 1
ATOM 761 N N . SER A 1 101 ? -10.720 9.009 -9.529 1.00 92.06 101 SER A N 1
ATOM 762 C CA . SER A 1 101 ? -10.293 8.697 -10.889 1.00 92.06 101 SER A CA 1
ATOM 763 C C . SER A 1 101 ? -9.425 7.447 -10.907 1.00 92.06 101 SER A C 1
ATOM 765 O O . SER A 1 101 ? -8.448 7.346 -10.169 1.00 92.06 101 SER A O 1
ATOM 767 N N . VAL A 1 102 ? -9.753 6.510 -11.794 1.00 93.75 102 VAL A N 1
ATOM 768 C CA . VAL A 1 102 ? -8.980 5.283 -12.003 1.00 93.75 102 VAL A 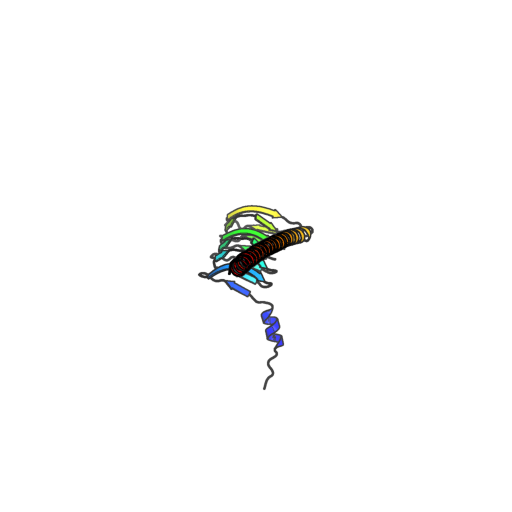CA 1
ATOM 769 C C . VAL A 1 102 ? -8.627 5.170 -13.483 1.00 93.75 102 VAL A C 1
ATOM 771 O O . VAL A 1 102 ? -9.505 5.264 -14.341 1.00 93.75 102 VAL A O 1
ATOM 774 N N . MET A 1 103 ? -7.344 4.978 -13.793 1.00 94.06 103 MET A N 1
ATOM 775 C CA . MET A 1 103 ? -6.875 4.628 -15.136 1.00 94.06 103 MET A CA 1
ATOM 776 C C . MET A 1 103 ? -6.287 3.226 -15.131 1.00 94.06 103 MET A C 1
ATOM 778 O O . MET A 1 103 ? -5.439 2.912 -14.302 1.00 94.06 103 MET A O 1
ATOM 782 N N . ILE A 1 104 ? -6.719 2.405 -16.082 1.00 94.56 104 ILE A N 1
ATOM 783 C CA . ILE A 1 104 ? -6.297 1.014 -16.235 1.00 94.56 104 ILE A CA 1
ATOM 784 C C . ILE A 1 104 ? -5.674 0.869 -17.622 1.00 94.56 104 ILE A C 1
ATOM 786 O O . ILE A 1 104 ? -6.285 1.261 -18.614 1.00 94.56 104 ILE A O 1
ATOM 790 N N . SER A 1 105 ? -4.452 0.343 -17.682 1.00 94.06 105 SER A N 1
ATOM 791 C CA . SER A 1 105 ? -3.729 0.108 -18.940 1.00 94.06 105 SER A CA 1
ATOM 792 C C . SER A 1 105 ? -4.111 -1.243 -19.548 1.00 94.06 105 SER A C 1
ATOM 794 O O . SER A 1 105 ? -4.406 -2.189 -18.817 1.00 94.06 105 SER A O 1
ATOM 796 N N . ASP A 1 106 ? -4.062 -1.362 -20.877 1.00 89.12 106 ASP A N 1
ATOM 797 C CA . ASP A 1 106 ? -4.559 -2.536 -21.616 1.00 89.12 106 ASP A CA 1
ATOM 798 C C . ASP A 1 106 ? -3.901 -3.865 -21.196 1.00 89.12 106 ASP A C 1
ATOM 800 O O . ASP A 1 106 ? -4.527 -4.920 -21.272 1.00 89.12 106 ASP A O 1
ATOM 804 N N . ASN A 1 107 ? -2.644 -3.834 -20.738 1.00 90.69 107 ASN A N 1
ATOM 805 C CA . ASN A 1 107 ? -1.888 -5.023 -20.333 1.00 90.69 107 ASN A CA 1
ATOM 806 C C . ASN A 1 107 ? -1.839 -5.216 -18.805 1.00 90.69 107 ASN A C 1
ATOM 808 O O . ASN A 1 107 ? -0.828 -5.671 -18.262 1.00 90.69 107 ASN A O 1
ATOM 812 N N . SER A 1 108 ? -2.899 -4.820 -18.103 1.00 92.25 108 SER A N 1
ATOM 813 C CA . SER A 1 108 ? -3.024 -4.986 -16.655 1.00 92.25 108 SER A CA 1
ATOM 814 C C . SER A 1 108 ? -4.133 -5.969 -16.281 1.00 92.25 108 SER A C 1
ATOM 816 O O . SER A 1 108 ? -5.070 -6.201 -17.045 1.00 92.25 108 SER A O 1
ATOM 818 N N . PHE A 1 109 ? -3.999 -6.593 -15.111 1.00 93.25 109 PHE A N 1
ATOM 819 C CA . PHE A 1 109 ? -4.995 -7.505 -14.559 1.00 93.25 109 PHE A CA 1
ATOM 820 C C . PHE A 1 109 ? -5.657 -6.847 -13.354 1.00 93.25 109 PHE A C 1
ATOM 822 O O . PHE A 1 109 ? -4.984 -6.530 -12.375 1.00 93.25 109 PHE A O 1
ATOM 829 N N . PHE A 1 110 ? -6.969 -6.665 -13.422 1.00 94.31 110 PHE A N 1
ATOM 830 C CA . PHE A 1 110 ? -7.773 -6.104 -12.345 1.00 94.31 110 PHE A CA 1
ATOM 831 C C . PHE A 1 110 ? -8.878 -7.096 -11.980 1.00 94.31 110 PHE A C 1
ATOM 833 O O . PHE A 1 110 ? -9.633 -7.521 -12.855 1.00 94.31 110 PHE A O 1
ATOM 840 N N . ASP A 1 111 ? -8.965 -7.458 -10.703 1.00 94.56 111 ASP A N 1
ATOM 841 C CA . ASP A 1 111 ? -9.971 -8.374 -10.163 1.00 94.56 111 ASP A CA 1
ATOM 842 C C . ASP A 1 111 ? -10.483 -7.833 -8.824 1.00 94.56 111 ASP A C 1
ATOM 844 O O . ASP A 1 111 ? -9.825 -7.942 -7.791 1.00 94.56 111 ASP A O 1
ATOM 848 N N . GLY A 1 112 ? -11.622 -7.145 -8.854 1.00 91.94 112 GLY A N 1
ATOM 849 C CA . GLY A 1 112 ? -12.062 -6.380 -7.701 1.00 91.94 112 GLY A CA 1
ATOM 850 C C . GLY A 1 112 ? -13.258 -5.478 -7.946 1.00 91.94 112 GLY A C 1
ATOM 851 O O . GLY A 1 112 ? -13.891 -5.512 -9.005 1.00 91.94 112 GLY A O 1
ATOM 852 N N . ILE A 1 113 ? -13.541 -4.645 -6.950 1.00 92.38 113 ILE A N 1
ATOM 853 C CA . ILE A 1 113 ? -14.603 -3.637 -6.977 1.00 92.38 113 ILE A CA 1
ATOM 854 C C . ILE A 1 113 ? -13.947 -2.253 -7.031 1.00 92.38 113 ILE A C 1
ATOM 856 O O . ILE A 1 113 ? -12.926 -2.016 -6.389 1.00 92.38 113 ILE A O 1
ATOM 860 N N . VAL A 1 114 ? -14.512 -1.340 -7.822 1.00 93.19 114 VAL A N 1
ATOM 861 C CA . VAL A 1 114 ? -14.096 0.069 -7.853 1.00 93.19 114 VAL A CA 1
ATOM 862 C C . VAL A 1 114 ? -15.272 0.930 -7.426 1.00 93.19 114 VAL A C 1
ATOM 864 O O . VAL A 1 114 ? -16.318 0.906 -8.076 1.00 93.19 114 VAL A O 1
ATOM 867 N N . GLN A 1 115 ? -15.074 1.718 -6.378 1.00 91.31 115 GLN A N 1
ATOM 868 C CA . GLN A 1 115 ? -15.978 2.777 -5.959 1.00 91.31 115 GLN A CA 1
ATOM 869 C C . GLN A 1 115 ? -15.373 4.128 -6.352 1.00 91.31 115 GLN A C 1
ATOM 871 O O . GLN A 1 115 ? -14.249 4.467 -5.975 1.00 91.31 115 GLN A O 1
ATOM 876 N N . MET A 1 116 ? -16.099 4.894 -7.168 1.00 89.38 116 MET A N 1
ATOM 877 C CA . MET A 1 116 ? -15.658 6.228 -7.569 1.00 89.38 116 MET A CA 1
ATOM 878 C C . MET A 1 116 ? -16.240 7.282 -6.638 1.00 89.38 116 MET A C 1
ATOM 880 O O . MET A 1 116 ? -17.415 7.621 -6.758 1.00 89.38 116 MET A O 1
ATOM 884 N N . LEU A 1 117 ? -15.398 7.812 -5.754 1.00 82.31 117 LEU A N 1
ATOM 885 C CA . LEU A 1 117 ? -15.772 8.868 -4.818 1.00 82.31 117 LEU A CA 1
ATOM 886 C C . LEU A 1 117 ? -15.876 10.206 -5.548 1.00 82.31 117 LEU A C 1
ATOM 888 O O . LEU A 1 117 ? -14.945 10.623 -6.250 1.00 82.31 117 LEU A O 1
ATOM 892 N N . LYS A 1 118 ? -16.987 10.929 -5.386 1.00 77.19 118 LYS A N 1
ATOM 893 C CA . LYS A 1 118 ? -17.016 12.323 -5.841 1.00 77.19 118 LYS A CA 1
ATOM 894 C C . LYS A 1 118 ? -16.125 13.157 -4.931 1.00 77.19 118 LYS A C 1
ATOM 896 O O . LYS A 1 118 ? -16.084 12.968 -3.726 1.00 77.19 118 LYS A O 1
ATOM 901 N N . LYS A 1 119 ? -15.461 14.161 -5.508 1.00 62.09 119 LYS A N 1
ATOM 902 C CA . LYS A 1 119 ? -14.574 15.099 -4.793 1.00 62.09 119 LYS A CA 1
ATOM 903 C C . LYS A 1 119 ? -15.243 15.826 -3.601 1.00 62.09 119 LYS A C 1
ATOM 905 O O . LYS A 1 119 ? -14.527 16.438 -2.820 1.00 62.09 119 LYS A O 1
ATOM 910 N N . GLU A 1 120 ? -16.569 15.759 -3.477 1.00 56.25 120 GLU A N 1
ATOM 911 C CA . GLU A 1 120 ? -17.378 16.352 -2.400 1.00 56.25 120 GLU A CA 1
ATOM 912 C C . GLU A 1 120 ? -17.734 15.361 -1.267 1.00 56.25 120 GLU A C 1
ATOM 914 O O . GLU A 1 120 ? -18.167 15.808 -0.218 1.00 56.25 120 GLU A O 1
ATOM 919 N N . GLU A 1 121 ? -17.507 14.051 -1.430 1.00 52.91 121 GLU A N 1
ATOM 920 C CA . GLU A 1 121 ? -17.797 12.991 -0.429 1.00 52.91 121 GLU A CA 1
ATOM 921 C C . GLU A 1 121 ? -16.552 12.622 0.405 1.00 52.91 121 GLU A C 1
ATOM 923 O O . GLU A 1 121 ? -16.504 11.607 1.089 1.00 52.91 121 GLU A O 1
ATOM 928 N N . LYS A 1 122 ? -15.504 13.446 0.314 1.00 49.09 122 LYS A N 1
ATOM 929 C CA . LYS A 1 122 ? -14.163 13.157 0.837 1.00 49.09 122 LYS A CA 1
ATOM 930 C C . LYS A 1 122 ? -14.041 13.295 2.356 1.00 49.09 122 LYS A C 1
ATOM 932 O O . LYS A 1 122 ? -13.099 12.761 2.918 1.00 49.09 122 LYS A O 1
ATOM 937 N N . GLU A 1 123 ? -14.950 14.041 2.978 1.00 50.78 123 GLU A N 1
ATOM 938 C CA . GLU A 1 123 ? -14.928 14.317 4.419 1.00 50.78 123 GLU A CA 1
ATOM 939 C C . GLU A 1 123 ? -15.639 13.203 5.216 1.00 50.78 123 GLU A C 1
ATOM 941 O O . GLU A 1 123 ? -15.206 12.877 6.311 1.00 50.78 123 GLU A O 1
ATOM 946 N N . GLU A 1 124 ? -16.636 12.518 4.638 1.00 49.50 124 GLU A N 1
ATOM 947 C CA . GLU A 1 124 ? -17.456 11.532 5.370 1.00 49.50 124 GLU A CA 1
ATOM 948 C C . GLU A 1 124 ? -16.804 10.140 5.527 1.00 49.50 124 GLU A C 1
ATOM 950 O O . GLU A 1 124 ? -17.113 9.427 6.479 1.00 49.50 124 GLU A O 1
ATOM 955 N N . GLU A 1 125 ? -15.918 9.713 4.616 1.00 53.69 125 GLU A N 1
ATOM 956 C CA . GLU A 1 125 ? -15.223 8.414 4.740 1.00 53.69 125 GLU A CA 1
ATOM 957 C C . GLU A 1 125 ? -13.983 8.477 5.644 1.00 53.69 125 GLU A C 1
ATOM 959 O O . GLU A 1 125 ? -13.642 7.476 6.270 1.00 53.69 125 GLU A O 1
ATOM 964 N N . GLU A 1 126 ? -13.319 9.635 5.740 1.00 54.06 126 GLU A N 1
ATOM 965 C CA . GLU A 1 126 ? -12.220 9.822 6.697 1.00 54.06 126 GLU A CA 1
ATOM 966 C C . GLU A 1 126 ? -12.741 9.914 8.133 1.00 54.06 126 GLU A C 1
ATOM 968 O O . GLU A 1 126 ? -12.122 9.341 9.022 1.00 54.06 126 GLU A O 1
ATOM 973 N N . GLU A 1 127 ? -13.896 10.555 8.346 1.00 53.06 127 GLU A N 1
ATOM 974 C CA . GLU A 1 127 ? -14.550 10.604 9.659 1.00 53.06 127 GLU A CA 1
ATOM 975 C C . GLU A 1 127 ? -15.030 9.216 10.112 1.00 53.06 127 GLU A C 1
ATOM 977 O O . GLU A 1 127 ? -14.807 8.856 11.261 1.00 53.06 127 GLU A O 1
ATOM 982 N N . LYS A 1 128 ? -15.586 8.388 9.215 1.00 52.91 128 LYS A N 1
ATOM 983 C CA . LYS A 1 128 ? -16.020 7.023 9.571 1.00 52.91 128 LYS A CA 1
ATOM 984 C C . LYS A 1 128 ? -14.878 6.066 9.895 1.00 52.91 128 LYS A C 1
ATOM 986 O O . LYS A 1 128 ? -15.004 5.296 10.835 1.00 52.91 128 LYS A O 1
ATOM 991 N N . GLU A 1 129 ? -13.779 6.093 9.137 1.00 56.22 129 GLU A N 1
ATOM 992 C CA . GLU A 1 129 ? -12.628 5.233 9.456 1.00 56.22 129 GLU A CA 1
ATOM 993 C C . GLU A 1 129 ? -11.895 5.707 10.729 1.00 56.22 129 GLU A C 1
ATOM 995 O O . GLU A 1 129 ? -11.358 4.872 11.448 1.00 56.22 129 GLU A O 1
ATOM 1000 N N . GLU A 1 130 ? -11.893 7.012 11.047 1.00 55.78 130 GLU A N 1
ATOM 1001 C CA . GLU A 1 130 ? -11.361 7.523 12.325 1.00 55.78 130 GLU A CA 1
ATOM 1002 C C . GLU A 1 130 ? -12.290 7.274 13.526 1.00 55.78 130 GLU A C 1
ATOM 1004 O O . GLU A 1 130 ? -11.796 7.199 14.650 1.00 55.78 130 GLU A O 1
ATOM 1009 N N . GLU A 1 131 ? -13.608 7.188 13.324 1.00 55.12 131 GLU A N 1
ATOM 1010 C CA . GLU A 1 131 ? -14.565 6.781 14.364 1.00 55.12 131 GLU A CA 1
ATOM 1011 C C . GLU A 1 131 ? -14.456 5.276 14.650 1.00 55.12 131 GLU A C 1
ATOM 1013 O O . GLU A 1 131 ? -14.310 4.904 15.809 1.00 55.12 131 GLU A O 1
ATOM 1018 N N . GLU A 1 132 ? -14.398 4.422 13.619 1.00 55.34 132 GLU A N 1
ATOM 1019 C CA . GLU A 1 132 ? -14.230 2.966 13.787 1.00 55.34 132 GLU A CA 1
ATOM 1020 C C . GLU A 1 132 ? -12.872 2.596 14.426 1.00 55.34 132 GLU A C 1
ATOM 1022 O O . GLU A 1 132 ? -12.823 1.726 15.293 1.00 55.34 132 GLU A O 1
ATOM 1027 N N . GLU A 1 133 ? -11.765 3.267 14.063 1.00 57.22 133 GLU A N 1
ATOM 1028 C CA . GLU A 1 133 ? -10.453 3.022 14.698 1.00 57.22 133 GLU A CA 1
ATOM 1029 C C . GLU A 1 133 ? -10.398 3.505 16.161 1.00 57.22 133 GLU A C 1
ATOM 1031 O O . GLU A 1 133 ? -9.672 2.914 16.957 1.00 57.22 133 GLU A O 1
ATOM 1036 N N . LYS A 1 134 ? -11.164 4.541 16.538 1.00 56.00 134 LYS A N 1
ATOM 1037 C CA . LYS A 1 134 ? -11.257 4.996 17.938 1.00 56.00 134 LYS A CA 1
ATOM 1038 C C . LYS A 1 134 ? -12.138 4.087 18.783 1.00 56.00 134 LYS A C 1
ATOM 1040 O O . LYS A 1 134 ? -11.753 3.783 19.904 1.00 56.00 134 LYS A O 1
ATOM 1045 N N . GLU A 1 135 ? -13.269 3.628 18.248 1.00 57.78 135 GLU A N 1
ATOM 1046 C CA . GLU A 1 135 ? -14.139 2.674 18.946 1.00 57.78 135 GLU A CA 1
ATOM 1047 C C . GLU A 1 135 ? -13.399 1.348 19.217 1.00 57.78 135 GLU A C 1
ATOM 1049 O O . GLU A 1 135 ? -13.470 0.826 20.325 1.00 57.78 135 GLU A O 1
ATOM 1054 N N . GLU A 1 136 ? -12.592 0.846 18.270 1.00 58.84 136 GLU A N 1
ATOM 1055 C CA . GLU A 1 136 ? -11.788 -0.373 18.476 1.00 58.84 136 GLU A CA 1
ATOM 1056 C C . GLU A 1 136 ? -10.578 -0.206 19.424 1.00 58.84 136 GLU A C 1
ATOM 1058 O O . GLU A 1 136 ? -10.035 -1.219 19.884 1.00 58.84 136 GLU A O 1
ATOM 1063 N N . GLU A 1 137 ? -10.087 1.016 19.659 1.00 60.19 137 GLU A N 1
ATOM 1064 C CA . GLU A 1 137 ? -9.042 1.301 20.659 1.00 60.19 137 GLU A CA 1
ATOM 1065 C C . GLU A 1 137 ? -9.661 1.481 22.055 1.00 60.19 137 GLU A C 1
ATOM 1067 O O . GLU A 1 137 ? -9.161 0.885 23.008 1.00 60.19 137 GLU A O 1
ATOM 1072 N N . GLU A 1 138 ? -10.786 2.198 22.165 1.00 59.22 138 GLU A N 1
ATOM 1073 C CA . GLU A 1 138 ? -11.522 2.385 23.425 1.00 59.22 138 GLU A CA 1
ATOM 1074 C C . GLU A 1 138 ? -12.085 1.058 23.971 1.00 59.22 138 GLU A C 1
ATOM 1076 O O . GLU A 1 138 ? -11.971 0.797 25.167 1.00 59.22 138 GLU A O 1
ATOM 1081 N N . GLU A 1 139 ? -12.608 0.166 23.115 1.00 59.62 139 GLU A N 1
ATOM 1082 C CA . GLU A 1 139 ? -13.082 -1.161 23.552 1.00 59.62 139 GLU A CA 1
ATOM 1083 C C . GLU A 1 139 ? -11.949 -2.055 24.090 1.00 59.62 139 GLU A C 1
ATOM 1085 O O . GLU A 1 139 ? -12.175 -2.825 25.021 1.00 59.62 139 GLU A O 1
ATOM 1090 N N . LYS A 1 140 ? -10.725 -1.946 23.549 1.00 59.06 140 LYS A N 1
ATOM 1091 C CA . LYS A 1 140 ? -9.574 -2.727 24.043 1.00 59.06 140 LYS A CA 1
ATOM 1092 C C . LYS A 1 140 ? -9.044 -2.205 25.374 1.00 59.06 140 LYS A C 1
ATOM 1094 O O . LYS A 1 140 ? -8.725 -3.014 26.238 1.00 59.06 140 LYS A O 1
ATOM 1099 N N . GLU A 1 141 ? -8.965 -0.885 25.545 1.00 60.53 141 GLU A N 1
ATOM 1100 C CA . GLU A 1 141 ? -8.561 -0.287 26.826 1.00 60.53 141 GLU A CA 1
ATOM 1101 C C . GLU A 1 141 ? -9.586 -0.611 27.930 1.00 60.53 141 GLU A C 1
ATOM 1103 O O . GLU A 1 141 ? -9.203 -0.959 29.044 1.00 60.53 141 GLU A O 1
ATOM 1108 N N . GLU A 1 142 ? -10.887 -0.605 27.611 1.00 61.28 142 GLU A N 1
ATOM 1109 C CA . GLU A 1 142 ? -11.942 -0.987 28.558 1.00 61.28 142 GLU A CA 1
ATOM 1110 C C . GLU A 1 142 ? -11.989 -2.488 28.904 1.00 61.28 142 GLU A C 1
ATOM 1112 O O . GLU A 1 142 ? -12.573 -2.841 29.934 1.00 61.28 142 GLU A O 1
ATOM 1117 N N . GLU A 1 143 ? -11.482 -3.382 28.050 1.00 63.06 143 GLU A N 1
ATOM 1118 C CA . GLU A 1 143 ? -11.341 -4.813 28.366 1.00 63.06 143 GLU A CA 1
ATOM 1119 C C . GLU A 1 143 ? -10.103 -5.064 29.243 1.00 63.06 143 GLU A C 1
ATOM 1121 O O . GLU A 1 143 ? -10.220 -5.764 30.248 1.00 63.06 143 GLU A O 1
ATOM 1126 N N . GLU A 1 144 ? -8.963 -4.430 28.941 1.00 62.75 144 GLU A N 1
ATOM 1127 C CA . GLU A 1 144 ? -7.735 -4.545 29.747 1.00 62.75 144 GLU A CA 1
ATOM 1128 C C . GLU A 1 144 ? -7.914 -3.979 31.171 1.00 62.75 144 GLU A C 1
ATOM 1130 O O . GLU A 1 144 ? -7.473 -4.602 32.137 1.00 62.75 144 GLU A O 1
ATOM 1135 N N . GLU A 1 145 ? -8.615 -2.848 31.340 1.00 65.88 145 GLU A N 1
ATOM 1136 C CA . GLU A 1 145 ? -8.894 -2.289 32.675 1.00 65.88 145 GLU A CA 1
ATOM 1137 C C . GLU A 1 145 ? -9.820 -3.188 33.515 1.00 65.88 145 GLU A C 1
ATOM 1139 O O . GLU A 1 145 ? -9.654 -3.265 34.732 1.00 65.88 145 GLU A O 1
ATOM 1144 N N . LYS A 1 146 ? -10.769 -3.899 32.885 1.00 65.12 146 LYS A N 1
ATOM 1145 C CA . LYS A 1 146 ? -11.666 -4.831 33.592 1.00 65.12 146 LYS A CA 1
ATOM 1146 C C . LYS A 1 146 ? -10.941 -6.100 34.033 1.00 65.12 146 LYS A C 1
ATOM 1148 O O . LYS A 1 146 ? -11.152 -6.533 35.162 1.00 65.12 146 LYS A O 1
ATOM 1153 N N . GLU A 1 147 ? -10.081 -6.668 33.185 1.00 65.31 147 GLU A N 1
ATOM 1154 C CA . GLU A 1 147 ? -9.256 -7.825 33.563 1.00 65.31 147 GLU A CA 1
ATOM 1155 C C . GLU A 1 147 ? -8.299 -7.467 34.717 1.00 65.31 147 GLU A C 1
ATOM 1157 O O . GLU A 1 147 ? -8.177 -8.224 35.679 1.00 65.31 147 GLU A O 1
ATOM 1162 N N . GLU A 1 148 ? -7.699 -6.270 34.696 1.00 65.56 148 GLU A N 1
ATOM 1163 C CA . GLU A 1 148 ? -6.831 -5.792 35.780 1.00 65.56 148 GLU A CA 1
ATOM 1164 C C . GLU A 1 148 ? -7.560 -5.467 37.100 1.00 65.56 148 GLU A C 1
ATOM 1166 O O . GLU A 1 148 ? -6.914 -5.447 38.154 1.00 65.56 148 GLU A O 1
ATOM 1171 N N . GLU A 1 149 ? -8.848 -5.113 37.071 1.00 67.75 149 GLU A N 1
ATOM 1172 C CA . GLU A 1 149 ? -9.662 -4.929 38.283 1.00 67.75 149 GLU A CA 1
ATOM 1173 C C . GLU A 1 149 ? -10.135 -6.274 38.850 1.00 67.75 149 GLU A C 1
ATOM 1175 O O . GLU A 1 149 ? -10.086 -6.457 40.067 1.00 67.75 149 GLU A O 1
ATOM 1180 N N . GLU A 1 150 ? -10.523 -7.227 37.995 1.00 67.19 150 GLU A N 1
ATOM 1181 C CA . GLU A 1 150 ? -10.916 -8.577 38.419 1.00 67.19 150 GLU A CA 1
ATOM 1182 C C . GLU A 1 150 ? -9.744 -9.335 39.066 1.00 67.19 150 GLU A C 1
ATOM 1184 O O . GLU A 1 150 ? -9.929 -9.918 40.134 1.00 67.19 150 GLU A O 1
ATOM 1189 N N . GLU A 1 151 ? -8.526 -9.253 38.510 1.00 68.44 151 GLU A N 1
ATOM 1190 C CA . GLU A 1 151 ? -7.336 -9.874 39.120 1.00 68.44 151 GLU A CA 1
ATOM 1191 C C . GLU A 1 151 ? -7.007 -9.273 40.500 1.00 68.44 151 GLU A C 1
ATOM 1193 O O . GLU A 1 151 ? -6.714 -10.010 41.441 1.00 68.44 151 GLU A O 1
ATOM 1198 N N . LYS A 1 152 ? -7.121 -7.946 40.670 1.00 68.75 152 LYS A N 1
ATOM 1199 C CA . LYS A 1 152 ? -6.892 -7.290 41.974 1.00 68.75 152 LYS A CA 1
ATOM 1200 C C . LYS A 1 152 ? -7.953 -7.674 43.005 1.00 68.75 152 LYS A C 1
ATOM 1202 O O . LYS A 1 152 ? -7.636 -7.858 44.177 1.00 68.75 152 LYS A O 1
ATOM 1207 N N . GLU A 1 153 ? -9.208 -7.795 42.579 1.00 68.44 153 GLU A N 1
ATOM 1208 C CA . GLU A 1 153 ? -10.308 -8.226 43.440 1.00 68.44 153 GLU A CA 1
ATOM 1209 C C . GLU A 1 153 ? -10.238 -9.709 43.832 1.00 68.44 153 GLU A C 1
ATOM 1211 O O . GLU A 1 153 ? -10.848 -10.086 44.836 1.00 68.44 153 GLU A O 1
ATOM 1216 N N . GLU A 1 154 ? -9.582 -10.561 43.042 1.00 69.12 154 GLU A N 1
ATOM 1217 C CA . GLU A 1 154 ? -9.302 -11.953 43.410 1.00 69.12 154 GLU A CA 1
ATOM 1218 C C . GLU A 1 154 ? -8.113 -12.032 44.378 1.00 69.12 154 GLU A C 1
ATOM 1220 O O . GLU A 1 154 ? -8.242 -12.674 45.420 1.00 69.12 154 GLU A O 1
ATOM 1225 N N . GLU A 1 155 ? -7.023 -11.296 44.121 1.00 68.19 155 GLU A N 1
ATOM 1226 C CA . GLU A 1 155 ? -5.863 -11.226 45.027 1.00 68.19 155 GLU A CA 1
ATOM 1227 C C . GLU A 1 155 ? -6.234 -10.672 46.417 1.00 68.19 155 GLU A C 1
ATOM 1229 O O . GLU A 1 155 ? -5.806 -11.218 47.433 1.00 68.19 155 GLU A O 1
ATOM 1234 N N . GLU A 1 156 ? -7.070 -9.627 46.498 1.00 70.19 156 GLU A N 1
ATOM 1235 C CA . GLU A 1 156 ? -7.525 -9.077 47.787 1.00 70.19 156 GLU A CA 1
ATOM 1236 C C . GLU A 1 156 ? -8.409 -10.062 48.570 1.00 70.19 156 GLU A C 1
ATOM 1238 O O . GLU A 1 156 ? -8.333 -10.105 49.800 1.00 70.19 156 GLU A O 1
ATOM 1243 N N . LYS A 1 157 ? -9.223 -10.876 47.882 1.00 71.19 157 LYS A N 1
ATOM 1244 C CA . LYS A 1 157 ? -10.060 -11.900 48.531 1.00 71.19 157 LYS A CA 1
ATOM 1245 C C . LYS A 1 157 ? -9.219 -13.065 49.050 1.00 71.19 157 LYS A C 1
ATOM 1247 O O . LYS A 1 157 ? -9.457 -13.502 50.172 1.00 71.19 157 LYS A O 1
ATOM 1252 N N . GLU A 1 158 ? -8.233 -13.530 48.281 1.00 69.25 158 GLU A N 1
ATOM 1253 C CA . GLU A 1 158 ? -7.292 -14.562 48.742 1.00 69.25 158 GLU A CA 1
ATOM 1254 C C . GLU A 1 158 ? -6.487 -14.070 49.958 1.00 69.25 158 GLU A C 1
ATOM 1256 O O . GLU A 1 158 ? -6.358 -14.784 50.951 1.00 69.25 158 GLU A O 1
ATOM 1261 N N . GLU A 1 159 ? -6.034 -12.812 49.945 1.00 69.38 159 GLU A N 1
ATOM 1262 C CA . GLU A 1 159 ? -5.324 -12.203 51.075 1.00 69.38 159 GLU A CA 1
ATOM 1263 C C . GLU A 1 159 ? -6.187 -11.993 52.335 1.00 69.38 159 GLU A C 1
ATOM 1265 O O . GLU A 1 159 ? -5.636 -11.925 53.440 1.00 69.38 159 GLU A O 1
ATOM 1270 N N . GLU A 1 160 ? -7.501 -11.786 52.203 1.00 71.31 160 GLU A N 1
ATOM 1271 C CA . GLU A 1 160 ? -8.427 -11.714 53.344 1.00 71.31 160 GLU A CA 1
ATOM 1272 C C . GLU A 1 160 ? -8.744 -13.109 53.898 1.00 71.31 160 GLU A C 1
ATOM 1274 O O . GLU A 1 160 ? -8.762 -13.277 55.120 1.00 71.31 160 GLU A O 1
ATOM 1279 N N . GLU A 1 161 ? -8.927 -14.111 53.030 1.00 71.50 161 GLU A N 1
ATOM 1280 C CA . GLU A 1 161 ? -9.142 -15.505 53.437 1.00 71.50 161 GLU A CA 1
ATOM 1281 C C . GLU A 1 161 ? -7.922 -16.075 54.182 1.00 71.50 161 GLU A C 1
ATOM 1283 O O . GLU A 1 161 ? -8.098 -16.678 55.242 1.00 71.50 161 GLU A O 1
ATOM 1288 N N . GLU A 1 162 ? -6.693 -15.811 53.716 1.00 71.38 162 GLU A N 1
ATOM 1289 C CA . GLU A 1 162 ? -5.467 -16.244 54.410 1.00 71.38 162 GLU A CA 1
ATOM 1290 C C . GLU A 1 162 ? -5.330 -15.609 55.806 1.00 71.38 162 GLU A C 1
ATOM 1292 O O . GLU A 1 162 ? -5.014 -16.302 56.775 1.00 71.38 162 GLU A O 1
ATOM 1297 N N . LYS A 1 163 ? -5.630 -14.309 55.954 1.00 72.06 163 LYS A N 1
ATOM 1298 C CA . LYS A 1 163 ? -5.588 -13.630 57.267 1.00 72.06 163 LYS A CA 1
ATOM 1299 C C . LYS A 1 163 ? -6.650 -14.174 58.226 1.00 72.06 163 LYS A C 1
ATOM 1301 O O . LYS A 1 163 ? -6.390 -14.308 59.420 1.00 72.06 163 LYS A O 1
ATOM 1306 N N . GLU A 1 164 ? -7.841 -14.491 57.719 1.00 71.44 164 GLU A N 1
ATOM 1307 C CA . GLU A 1 164 ? -8.913 -15.097 58.509 1.00 71.44 164 GLU A CA 1
ATOM 1308 C C . GLU A 1 164 ? -8.628 -16.547 58.931 1.00 71.44 164 GLU A C 1
ATOM 1310 O O . GLU A 1 164 ? -9.225 -17.011 59.909 1.00 71.44 164 GLU A O 1
ATOM 1315 N N . GLU A 1 165 ? -7.808 -17.290 58.187 1.00 71.25 165 GLU A N 1
ATOM 1316 C CA . GLU A 1 165 ? -7.340 -18.621 58.587 1.00 71.25 165 GLU A CA 1
ATOM 1317 C C . GLU A 1 165 ? -6.230 -18.518 59.645 1.00 71.25 165 GLU A C 1
ATOM 1319 O O . GLU A 1 165 ? -6.336 -19.179 60.679 1.00 71.25 165 GLU A O 1
ATOM 1324 N N . GLU A 1 166 ? -5.249 -17.623 59.466 1.00 70.12 166 GLU A N 1
ATOM 1325 C CA . GLU A 1 166 ? -4.181 -17.383 60.455 1.00 70.12 166 GLU A CA 1
ATOM 1326 C C . GLU A 1 166 ? -4.732 -16.904 61.814 1.00 70.12 166 GLU A C 1
ATOM 1328 O O . GLU A 1 166 ? -4.294 -17.382 62.862 1.00 70.12 166 GLU A O 1
ATOM 1333 N N . GLU A 1 167 ? -5.726 -16.004 61.830 1.00 71.94 167 GLU A N 1
ATOM 1334 C CA . GLU A 1 167 ? -6.352 -15.542 63.082 1.00 71.94 167 GLU A CA 1
ATOM 1335 C C . GLU A 1 167 ? -7.111 -16.663 63.812 1.00 71.94 167 GLU A C 1
ATOM 1337 O O . GLU A 1 167 ? -7.100 -16.710 65.045 1.00 71.94 167 GLU A O 1
ATOM 1342 N N . LYS A 1 168 ? -7.747 -17.586 63.074 1.00 72.25 168 LYS A N 1
ATOM 1343 C CA . LYS A 1 168 ? -8.450 -18.739 63.661 1.00 72.25 168 LYS A CA 1
ATOM 1344 C C . LYS A 1 168 ? -7.470 -19.756 64.245 1.00 72.25 168 LYS A C 1
ATOM 1346 O O . LYS A 1 168 ? -7.719 -20.246 65.345 1.00 72.25 168 LYS A O 1
ATOM 1351 N N . GLU A 1 169 ? -6.361 -20.040 63.560 1.00 69.69 169 GLU A N 1
ATOM 1352 C CA . GLU A 1 169 ? -5.301 -20.911 64.091 1.00 69.69 169 GLU A CA 1
ATOM 1353 C C . GLU A 1 169 ? -4.674 -20.312 65.364 1.00 69.69 169 GLU A C 1
ATOM 1355 O O . GLU A 1 169 ? -4.505 -21.011 66.364 1.00 69.69 169 GLU A O 1
ATOM 1360 N N . GLU A 1 170 ? -4.422 -18.999 65.385 1.00 69.88 170 GLU A N 1
ATOM 1361 C CA . GLU A 1 170 ? -3.900 -18.299 66.564 1.00 69.88 170 GLU A CA 1
ATOM 1362 C C . GLU A 1 170 ? -4.871 -18.249 67.760 1.00 69.88 170 GLU A C 1
ATOM 1364 O O . GLU A 1 170 ? -4.418 -18.113 68.903 1.00 69.88 170 GLU A O 1
ATOM 1369 N N . GLU A 1 171 ? -6.189 -18.256 67.536 1.00 69.44 171 GLU A N 1
ATOM 1370 C CA . GLU A 1 171 ? -7.188 -18.355 68.611 1.00 69.44 171 GLU A CA 1
ATOM 1371 C C . GLU A 1 171 ? -7.298 -19.788 69.147 1.00 69.44 171 GLU A C 1
ATOM 1373 O O . GLU A 1 171 ? -7.374 -19.969 70.366 1.00 69.44 171 GLU A O 1
ATOM 1378 N N . GLU A 1 172 ? -7.247 -20.800 68.272 1.00 68.00 172 GLU A N 1
ATOM 1379 C CA . GLU A 1 172 ? -7.259 -22.212 68.673 1.00 68.00 172 GLU A CA 1
ATOM 1380 C C . GLU A 1 172 ? -6.017 -22.582 69.503 1.00 68.00 172 GLU A C 1
ATOM 1382 O O . GLU A 1 172 ? -6.164 -23.217 70.550 1.00 68.00 172 GLU A O 1
ATOM 1387 N N . GLU A 1 173 ? -4.818 -22.119 69.124 1.00 68.06 173 GLU A N 1
ATOM 1388 C CA . GLU A 1 173 ? -3.588 -22.356 69.901 1.00 68.06 173 GLU A CA 1
ATOM 1389 C C . GLU A 1 173 ? -3.642 -21.713 71.300 1.00 68.06 173 GLU A C 1
ATOM 1391 O O . GLU A 1 173 ? -3.276 -22.347 72.293 1.00 68.06 173 GLU A O 1
ATOM 1396 N N . LYS A 1 174 ? -4.160 -20.480 71.419 1.00 67.62 174 LYS A N 1
ATOM 1397 C CA . LYS A 1 174 ? -4.323 -19.802 72.723 1.00 67.62 174 LYS A CA 1
ATOM 1398 C C . LYS A 1 174 ? -5.341 -20.519 73.616 1.00 67.62 174 LYS A C 1
ATOM 1400 O O . LYS A 1 174 ? -5.144 -20.610 74.828 1.00 67.62 174 LYS A O 1
ATOM 1405 N N . GLU A 1 175 ? -6.418 -21.043 73.032 1.00 64.25 175 GLU A N 1
ATOM 1406 C CA . GLU A 1 175 ? -7.421 -21.832 73.751 1.00 64.25 175 GLU A CA 1
ATOM 1407 C C . GLU A 1 175 ? -6.921 -23.216 74.197 1.00 64.25 175 GLU A C 1
ATOM 1409 O O . GLU A 1 175 ? -7.500 -23.793 75.125 1.00 64.25 175 GLU A O 1
ATOM 1414 N N . GLU A 1 176 ? -5.921 -23.793 73.525 1.00 63.97 176 GLU A N 1
ATOM 1415 C CA . GLU A 1 176 ? -5.257 -25.026 73.962 1.00 63.97 176 GLU A CA 1
ATOM 1416 C C . GLU A 1 176 ? -4.250 -24.750 75.091 1.00 63.97 176 GLU A C 1
ATOM 1418 O O . GLU A 1 176 ? -4.280 -25.460 76.099 1.00 63.97 176 GLU A O 1
ATOM 1423 N N . GLU A 1 177 ? -3.446 -23.682 74.997 1.00 61.28 177 GLU A N 1
ATOM 1424 C CA . GLU A 1 177 ? -2.501 -23.289 76.058 1.00 61.28 177 GLU A CA 1
ATOM 1425 C C . GLU A 1 177 ? -3.209 -22.933 77.383 1.00 61.28 177 GLU A C 1
ATOM 1427 O O . GLU A 1 177 ? -2.776 -23.369 78.452 1.00 61.28 177 GLU A O 1
ATOM 1432 N N . GLU A 1 178 ? -4.338 -22.210 77.345 1.00 60.28 178 GLU A N 1
ATOM 1433 C CA . GLU A 1 178 ? -5.107 -21.879 78.561 1.00 60.28 178 GLU A CA 1
ATOM 1434 C C . GLU A 1 178 ? -5.729 -23.119 79.234 1.00 60.28 178 GLU A C 1
ATOM 1436 O O . GLU A 1 178 ? -5.866 -23.161 80.460 1.00 60.28 178 GLU A O 1
ATOM 1441 N N . LYS A 1 179 ? -6.086 -24.152 78.459 1.00 59.12 179 LYS A N 1
ATOM 1442 C CA . LYS A 1 179 ? -6.631 -25.411 78.999 1.00 59.12 179 LYS A CA 1
ATOM 1443 C C . LYS A 1 179 ? -5.551 -26.278 79.650 1.00 59.12 179 LYS A C 1
ATOM 1445 O O . LYS A 1 179 ? -5.865 -26.992 80.600 1.00 59.12 179 LYS A O 1
ATOM 1450 N N . GLU A 1 180 ? -4.304 -26.211 79.183 1.00 58.12 180 GLU A N 1
ATOM 1451 C CA . GLU A 1 180 ? -3.179 -26.909 79.820 1.00 58.12 180 GLU A CA 1
ATOM 1452 C C . GLU A 1 180 ? -2.750 -26.249 81.146 1.00 58.12 180 GLU A C 1
ATOM 1454 O O . GLU A 1 180 ? -2.390 -26.962 82.083 1.00 58.12 180 GLU A O 1
ATOM 1459 N N . GLU A 1 181 ? -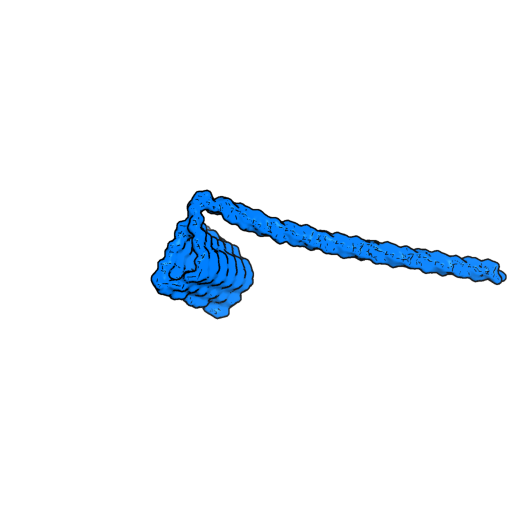2.858 -24.919 81.285 1.00 56.97 181 GLU A N 1
ATOM 1460 C CA . GLU A 1 181 ? -2.544 -24.219 82.547 1.00 56.97 181 GLU A CA 1
ATOM 1461 C C . GLU A 1 181 ? -3.597 -24.421 83.658 1.00 56.97 181 GLU A C 1
ATOM 1463 O O . GLU A 1 181 ? -3.258 -24.334 84.840 1.00 56.97 181 GLU A O 1
ATOM 1468 N N . GLU A 1 182 ? -4.865 -24.701 83.329 1.00 54.38 182 GLU A N 1
ATOM 1469 C CA . GLU A 1 182 ? -5.908 -24.988 84.335 1.00 54.38 182 GLU A CA 1
ATOM 1470 C C . GLU A 1 182 ? -5.870 -26.433 84.882 1.00 54.38 182 GLU A C 1
ATOM 1472 O O . GLU A 1 182 ? -6.497 -26.713 85.912 1.00 54.38 182 GLU A O 1
ATOM 1477 N N . GLU A 1 183 ? -5.148 -27.353 84.227 1.00 52.47 183 GLU A N 1
ATOM 1478 C CA . GLU A 1 183 ? -5.036 -28.764 84.637 1.00 52.47 183 GLU A CA 1
ATOM 1479 C C . GLU A 1 183 ? -3.782 -29.101 85.489 1.00 52.47 183 GLU A C 1
ATOM 1481 O O . GLU A 1 183 ? -3.714 -30.214 86.030 1.00 52.47 183 GLU A O 1
ATOM 1486 N N . GLU A 1 184 ? -2.839 -28.164 85.690 1.00 47.91 184 GLU A N 1
ATOM 1487 C CA . GLU A 1 184 ? -1.686 -28.277 86.627 1.00 47.91 184 GLU A CA 1
ATOM 1488 C C . GLU A 1 184 ? -1.948 -27.719 88.045 1.00 47.91 184 GLU A C 1
ATOM 1490 O O . GLU A 1 184 ? -1.481 -28.364 89.023 1.00 47.91 184 GLU A O 1
#

Sequence (184 aa):
MTKLNRRMLDKAQKTGTTAIFDGISVTGNIKGSHNLYLNGQFEGTIDLTALLLVGKTGKLKGKVKAEYVIIEGEVEGKVIAHEKVELRDGGKYKGEILAPSVMISDNSFFDGIVQMLKKEEKEEEEEKEEEEEKEEEEEKEEEEEKEEEEEKEEEEKEEEEEKEEEEKEEEEEKEEEEKEEEEE

Foldseek 3Di:
DDPDPPVVVVVVVQADEAEDADPDAEEDEAAEAYEYHFLYHYEEEYHYAAEYEQAQNGAYEEYYEYQEYEFNHEYAYEYEHLAEYEDDANGEYYEEYEHQYYHHDPRYHYHYYYDHDDNVCVVVVVVVVVVVVVVVVVVVVVVVVVVVVVVVVVVVVVVVVVVVVVVVVVVVVVVVVVVVVVVD

Radius of gyration: 31.37 Å; chains: 1; bounding box: 53×59×108 Å

Secondary structure (DSSP, 8-state):
-----THHHHHHHTT-EEEE-TT-EEEEEEEESSEEEE-SEEEEEEEESSEEEE-TT-EEEEEEEEEEEEESSEEEEEEEEEEEEEE-TT-EEEEEEE-S-EEE-TT-EEEEEEE---TTSHHHHHHHHHHHHHHHHHHHHHHHHHHHHHHHHHHHHHHHHHHHHHHHHHHHHHHHHHHHHT--